Protein AF-A0A2W6AUR5-F1 (afdb_monomer)

Solvent-accessible surface area (backbone atoms only — not comparable to full-atom values): 11024 Å² total; per-residue (Å²): 134,81,77,53,40,65,56,52,38,52,50,40,30,50,50,36,43,49,50,25,64,72,46,50,87,62,38,42,76,63,29,57,72,41,59,46,77,77,60,46,74,77,39,71,38,43,39,64,53,63,41,44,47,52,30,52,48,42,48,49,50,54,51,51,58,64,70,59,63,71,39,62,61,36,89,47,70,68,42,17,52,42,24,41,51,35,48,38,48,51,51,27,49,49,40,52,50,48,38,50,54,44,53,49,38,51,35,52,38,59,67,49,89,66,67,58,62,59,54,51,33,46,51,50,11,54,44,29,35,53,45,15,69,35,38,57,52,51,48,60,50,91,84,73,78,83,82,46,76,42,24,71,75,31,72,66,33,31,52,53,28,27,41,52,31,11,55,35,28,23,48,19,9,50,48,22,50,69,28,64,86,49,70,67,64,61,36,47,46,51,30,54,51,37,40,54,46,24,53,51,52,28,55,53,46,20,52,54,52,38,60,66,65,80,105

Foldseek 3Di:
DDDQLLNLLVVLLVVLLVLLVVLLVLFDQKFQLDADLQRHRPDIDGSVCLSVVLSVVSVVLSVVLVVVPWAAQQPDPVLRVLQNSLSSQLSSLVSVLSSLSSNVRSCRRNVNDDPSLLSNLLSQLVSLLSNLVSQLSHFQHDPDHLDDPLLNVDRVLSNVLSNQLSVQSNVLSVLSVVLSVPDGSCNRVSSVVSNVVSSVVSNVSSVVVRVVVVD

Secondary structure (DSSP, 8-state):
-PPPHHHHHHHHHHHHHHHHHHHGGG--SEEEEEE-TTS-EEEEEEHHHHHHHHHHHHHHHHHHHHHT-SPTT-SSHHHHHHHHHHHHHHHHHHHHHHHHHHHHHHHHHTT----HHHHHHHHHHHHHHHHHHHGGG--S-SSSS---HHHHH-HHHHHHHHHHHHHHHHHHHHHHHHTTT--SHHHHHHHHHHHHHHHHHHHHHHHHHHHHH--

Radius of gyration: 19.11 Å; Cα contacts (8 Å, |Δi|>4): 295; chains: 1; bounding box: 48×36×51 Å

Sequence (215 aa):
MTVPSRMLSLVATAVASMASALAYPFLPKRIATHFDVDGQPDRYGSRASAAIGFPAMMAGITVVNDRLGTWPGGRDREDAESGVRARNQAVALIELSLLSAHLDTLANGTGLHADMSRVNRVVYGVLMIALGNVMPKLPRNGLIGIRTPWTMADPTVWERTHRLGGYLITAAGVVSLASLPATGKRAARLPMAAALGAIGVSAAYSYVAYTRRAR

pLDDT: mean 90.72, std 8.94, range [32.16, 98.38]

Mean predicted aligned error: 4.78 Å

Structure (mmCIF, N/CA/C/O backbone):
data_AF-A0A2W6AUR5-F1
#
_entry.id   AF-A0A2W6AUR5-F1
#
loop_
_atom_site.group_PDB
_atom_site.id
_atom_site.type_symbol
_atom_site.label_atom_id
_atom_site.label_alt_id
_atom_site.label_comp_id
_atom_site.label_asym_id
_atom_site.label_entity_id
_atom_site.label_seq_id
_atom_site.pdbx_PDB_ins_code
_atom_site.Cartn_x
_atom_site.Cartn_y
_atom_site.Cartn_z
_atom_site.occupancy
_atom_site.B_iso_or_equiv
_atom_site.auth_seq_id
_atom_site.auth_comp_id
_atom_site.auth_asym_id
_atom_site.auth_atom_id
_atom_site.pdbx_PDB_model_num
ATOM 1 N N . MET A 1 1 ? -3.228 -23.811 -5.839 1.00 32.16 1 MET A N 1
ATOM 2 C CA . MET A 1 1 ? -4.371 -22.905 -6.093 1.00 32.16 1 MET A CA 1
ATOM 3 C C . MET A 1 1 ? -4.014 -21.524 -5.570 1.00 32.16 1 MET A C 1
ATOM 5 O O . MET A 1 1 ? -4.002 -21.328 -4.364 1.00 32.16 1 MET A O 1
ATOM 9 N N . THR A 1 2 ? -3.637 -20.585 -6.437 1.00 43.44 2 THR A N 1
ATOM 10 C CA . THR A 1 2 ? -3.409 -19.195 -6.019 1.00 43.44 2 THR A CA 1
ATOM 11 C C . THR A 1 2 ? -4.760 -18.508 -5.894 1.00 43.44 2 THR A C 1
ATOM 13 O O . THR A 1 2 ? -5.477 -18.396 -6.887 1.00 43.44 2 THR A O 1
ATOM 16 N N . VAL A 1 3 ? -5.119 -18.064 -4.691 1.00 51.38 3 VAL A N 1
ATOM 17 C CA . VAL A 1 3 ? -6.244 -17.142 -4.494 1.00 51.38 3 VAL A CA 1
ATOM 18 C C . VAL A 1 3 ? -6.025 -15.944 -5.428 1.00 51.38 3 VAL A C 1
ATOM 20 O O . VAL A 1 3 ? -4.966 -15.316 -5.341 1.00 51.38 3 VAL A O 1
ATOM 23 N N . PRO A 1 4 ? -6.956 -15.627 -6.349 1.00 81.44 4 PRO A N 1
ATOM 24 C CA . PRO A 1 4 ? -6.835 -14.431 -7.170 1.00 81.44 4 PRO A CA 1
ATOM 25 C C . PRO A 1 4 ? -6.726 -13.223 -6.240 1.00 81.44 4 PRO A C 1
ATOM 27 O O . PRO A 1 4 ? -7.531 -13.090 -5.323 1.00 81.44 4 PRO A O 1
ATOM 30 N N . SER A 1 5 ? -5.756 -12.335 -6.450 1.00 78.88 5 SER A N 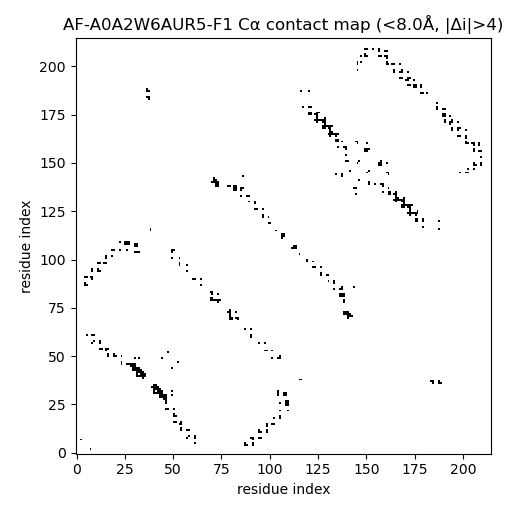1
ATOM 31 C CA . SER A 1 5 ? -5.536 -11.157 -5.591 1.00 78.88 5 SER A CA 1
ATOM 32 C C . SER A 1 5 ? -6.790 -10.292 -5.423 1.00 78.88 5 SER A C 1
ATOM 34 O O . SER A 1 5 ? -7.021 -9.752 -4.351 1.00 78.88 5 SER A O 1
ATOM 36 N N . ARG A 1 6 ? -7.675 -10.274 -6.425 1.00 84.38 6 ARG A N 1
ATOM 37 C CA . ARG A 1 6 ? -9.016 -9.678 -6.334 1.00 84.38 6 ARG A CA 1
ATOM 38 C C . ARG A 1 6 ? -9.913 -10.324 -5.267 1.00 84.38 6 ARG A C 1
ATOM 40 O O . ARG A 1 6 ? -10.661 -9.634 -4.589 1.00 84.38 6 ARG A O 1
ATOM 47 N N . MET A 1 7 ? -9.870 -11.646 -5.112 1.00 89.94 7 MET A N 1
ATOM 48 C CA . MET A 1 7 ? -10.632 -12.336 -4.067 1.00 89.94 7 MET A CA 1
ATOM 49 C C . MET A 1 7 ? -10.098 -11.970 -2.681 1.00 89.94 7 MET A C 1
ATOM 51 O O . MET A 1 7 ? -10.889 -11.759 -1.770 1.00 89.94 7 MET A O 1
ATOM 55 N N . LEU A 1 8 ? -8.778 -11.816 -2.541 1.00 91.19 8 LEU A N 1
ATOM 56 C CA . LEU A 1 8 ? -8.166 -11.335 -1.302 1.00 91.19 8 LEU A CA 1
ATOM 57 C C . LEU A 1 8 ? -8.653 -9.920 -0.945 1.00 91.19 8 LEU A C 1
ATOM 59 O O . LEU A 1 8 ? -9.054 -9.698 0.192 1.00 91.19 8 LEU A O 1
ATOM 63 N N . SER A 1 9 ? -8.695 -9.010 -1.921 1.00 92.31 9 SER A N 1
ATOM 64 C CA . SER A 1 9 ? -9.245 -7.653 -1.790 1.00 92.31 9 SER A CA 1
ATOM 65 C C . SER A 1 9 ? -10.691 -7.623 -1.290 1.00 92.31 9 SER A C 1
ATOM 67 O O . SER A 1 9 ? -11.031 -6.945 -0.315 1.00 92.31 9 SER A O 1
ATOM 69 N N . LEU A 1 10 ? -11.550 -8.426 -1.924 1.00 93.75 10 LEU A N 1
ATOM 70 C CA . LEU A 1 10 ? -12.962 -8.533 -1.563 1.00 93.75 10 LEU A CA 1
ATOM 71 C C . LEU A 1 10 ? -13.145 -9.129 -0.166 1.00 93.75 10 LEU A C 1
ATOM 73 O O . LEU A 1 10 ? -13.932 -8.608 0.622 1.00 93.75 10 LEU A O 1
ATOM 77 N N . VAL A 1 11 ? -12.393 -10.183 0.162 1.00 95.69 11 VAL A N 1
ATOM 78 C CA . VAL A 1 11 ? -12.414 -10.795 1.495 1.00 95.69 11 VAL A CA 1
ATOM 79 C C . VAL A 1 11 ? -11.934 -9.799 2.546 1.00 95.69 11 VAL A C 1
ATOM 81 O O . VAL A 1 11 ? -12.605 -9.641 3.559 1.00 95.69 11 VAL A O 1
ATOM 84 N N . ALA A 1 12 ? -10.838 -9.075 2.307 1.00 95.88 12 ALA A N 1
ATOM 85 C CA . ALA A 1 12 ? -10.335 -8.071 3.241 1.00 95.88 12 ALA A CA 1
ATOM 86 C C . ALA A 1 12 ? -11.373 -6.966 3.498 1.00 95.88 12 ALA A C 1
ATOM 88 O O . ALA A 1 12 ? -11.618 -6.603 4.647 1.00 95.88 12 ALA A O 1
ATOM 89 N N . THR A 1 13 ? -12.041 -6.485 2.447 1.00 96.69 13 THR A N 1
ATOM 90 C CA . THR A 1 13 ? -13.108 -5.476 2.551 1.00 96.69 13 THR A CA 1
ATOM 91 C C . THR A 1 13 ? -14.334 -6.006 3.302 1.00 96.69 13 THR A C 1
ATOM 93 O O . THR A 1 13 ? -14.906 -5.308 4.144 1.00 96.69 13 THR A O 1
ATOM 96 N N . ALA A 1 14 ? -14.728 -7.256 3.045 1.00 97.44 14 ALA A N 1
ATOM 97 C CA . ALA A 1 14 ? -15.829 -7.910 3.746 1.00 97.44 14 ALA A CA 1
ATOM 98 C C . ALA A 1 14 ? -15.510 -8.114 5.236 1.00 97.44 14 ALA A C 1
ATOM 100 O O . ALA A 1 14 ? -16.344 -7.810 6.087 1.00 97.44 14 ALA A O 1
ATOM 101 N N . VAL A 1 15 ? -14.289 -8.550 5.560 1.00 98.06 15 VAL A N 1
ATOM 102 C CA . VAL A 1 15 ? -13.808 -8.690 6.942 1.00 98.06 15 VAL A CA 1
ATOM 103 C C . VAL A 1 15 ? -13.780 -7.333 7.640 1.00 98.06 15 VAL A C 1
ATOM 105 O O . VAL A 1 15 ? -14.278 -7.232 8.757 1.00 98.06 15 VAL A O 1
ATOM 108 N N . ALA A 1 16 ? -13.282 -6.278 6.987 1.00 97.81 16 ALA A N 1
ATOM 109 C CA . ALA A 1 16 ? -13.285 -4.926 7.547 1.00 97.81 16 ALA A CA 1
ATOM 110 C C . ALA A 1 16 ? -14.711 -4.445 7.864 1.00 97.81 16 ALA A C 1
ATOM 112 O O . ALA A 1 16 ? -14.967 -3.924 8.948 1.00 97.81 16 ALA A O 1
ATOM 113 N N . SER A 1 17 ? -15.650 -4.671 6.941 1.00 97.94 17 SER A N 1
ATOM 114 C CA . SER A 1 17 ? -17.063 -4.302 7.103 1.00 97.94 17 SER A CA 1
ATOM 115 C C . SER A 1 17 ? -17.736 -5.086 8.234 1.00 97.94 17 SER A C 1
ATOM 117 O O . SER A 1 17 ? -18.464 -4.511 9.043 1.00 97.94 17 SER A O 1
ATOM 119 N N . MET A 1 18 ? -17.461 -6.390 8.323 1.00 98.19 18 MET A N 1
ATOM 120 C CA . MET A 1 18 ? -17.966 -7.252 9.392 1.00 98.19 18 MET A CA 1
ATOM 121 C C . MET A 1 18 ? -17.401 -6.835 10.754 1.00 98.19 18 MET A C 1
ATOM 123 O O . MET A 1 18 ? -18.157 -6.670 11.708 1.00 98.19 18 MET A O 1
ATOM 127 N N . ALA A 1 19 ? -16.089 -6.598 10.841 1.00 97.19 19 ALA A N 1
ATOM 128 C CA . ALA A 1 19 ? -15.437 -6.124 12.058 1.00 97.19 19 ALA A CA 1
ATOM 129 C C . ALA A 1 19 ? -16.040 -4.794 12.528 1.00 97.19 19 ALA A C 1
ATOM 131 O O . ALA A 1 19 ? -16.333 -4.639 13.712 1.00 97.19 19 ALA A O 1
ATOM 132 N N . SER A 1 20 ? -16.312 -3.870 11.602 1.00 97.06 20 SER A N 1
ATOM 133 C CA . SER A 1 20 ? -17.019 -2.626 11.907 1.00 97.06 20 SER A CA 1
ATOM 134 C C . SER A 1 20 ? -18.400 -2.869 12.494 1.00 97.06 20 SER A C 1
ATOM 136 O O . SER A 1 20 ? -18.716 -2.285 13.525 1.00 97.06 20 SER A O 1
ATOM 138 N N . ALA A 1 21 ? -19.214 -3.725 11.870 1.00 97.00 21 ALA A N 1
ATOM 139 C CA . ALA A 1 21 ? -20.566 -4.017 12.341 1.00 97.00 21 ALA A CA 1
ATOM 140 C C . ALA A 1 21 ? -20.566 -4.632 13.750 1.00 97.00 21 ALA A C 1
ATOM 142 O O . ALA A 1 21 ? -21.358 -4.222 14.598 1.00 97.00 21 ALA A O 1
ATOM 143 N N . LEU A 1 22 ? -19.645 -5.564 14.013 1.00 96.62 22 LEU A N 1
ATOM 144 C CA . LEU A 1 22 ? -19.511 -6.234 15.307 1.00 96.62 22 LEU A CA 1
ATOM 145 C C . LEU A 1 22 ? -18.971 -5.302 16.400 1.00 96.62 22 LEU A C 1
ATOM 147 O O . LEU A 1 22 ? -19.445 -5.350 17.532 1.00 96.62 22 LEU A O 1
ATOM 151 N N . ALA A 1 23 ? -18.003 -4.441 16.076 1.00 95.62 23 ALA A N 1
ATOM 152 C CA . ALA A 1 23 ? -17.394 -3.531 17.044 1.00 95.62 23 ALA A CA 1
ATOM 153 C C . ALA A 1 23 ? -18.267 -2.303 17.345 1.00 95.62 23 ALA A C 1
ATOM 155 O O . ALA A 1 23 ? -18.219 -1.784 18.459 1.00 95.62 23 ALA A O 1
ATOM 156 N N . TYR A 1 24 ? -19.075 -1.835 16.383 1.00 96.38 24 TYR A N 1
ATOM 157 C CA . TYR A 1 24 ? -19.809 -0.563 16.455 1.00 96.38 24 TYR A CA 1
ATOM 158 C C . TYR A 1 24 ? -20.568 -0.300 17.771 1.00 96.38 24 TYR A C 1
ATOM 160 O O . TYR A 1 24 ? -20.478 0.825 18.276 1.00 96.38 24 TYR A O 1
ATOM 168 N N . PRO A 1 25 ? -21.296 -1.272 18.362 1.00 95.75 25 PRO A N 1
ATOM 169 C CA . PRO A 1 25 ? -22.029 -1.056 19.612 1.00 95.75 25 PRO A CA 1
ATOM 170 C C . PRO A 1 25 ? -21.122 -0.732 20.806 1.00 95.75 25 PRO A C 1
ATOM 172 O O . PRO A 1 25 ? -21.551 -0.041 21.728 1.00 95.75 25 PRO A O 1
ATOM 175 N N . PHE A 1 26 ? -19.874 -1.198 20.768 1.00 94.62 26 PHE A N 1
ATOM 176 C CA . PHE A 1 26 ? -18.885 -1.060 21.837 1.00 94.62 26 PHE A CA 1
ATOM 177 C C . PHE A 1 26 ? -17.977 0.162 21.651 1.00 94.62 26 PHE A C 1
ATOM 179 O O . PHE A 1 26 ? -17.183 0.489 22.530 1.00 94.62 26 PHE A O 1
ATOM 186 N N . LEU A 1 27 ? -18.089 0.852 20.513 1.00 95.06 27 LEU A N 1
ATOM 187 C CA . LEU A 1 27 ? -17.261 2.007 20.196 1.00 95.06 27 LEU A CA 1
ATOM 188 C C . LEU A 1 27 ? -17.729 3.270 20.946 1.00 95.06 27 LEU A C 1
ATOM 190 O O . LEU A 1 27 ? -18.910 3.645 20.857 1.00 95.06 27 LEU A O 1
ATOM 194 N N . PRO A 1 28 ? -16.814 4.003 21.612 1.00 94.81 28 PRO A N 1
ATOM 195 C CA . PRO A 1 28 ? -17.126 5.280 22.239 1.00 94.81 28 PRO A CA 1
ATOM 196 C C . PRO A 1 28 ? -17.477 6.335 21.189 1.00 94.81 28 PRO A C 1
ATOM 198 O O . PRO A 1 28 ? -17.118 6.231 20.019 1.00 94.81 28 PRO A O 1
ATOM 201 N N . LYS A 1 29 ? -18.162 7.412 21.600 1.00 94.62 29 LYS A N 1
ATOM 202 C CA . LYS A 1 29 ? -18.601 8.473 20.670 1.00 94.62 29 LYS A CA 1
ATOM 203 C C . LYS A 1 29 ? -17.444 9.082 19.863 1.00 94.62 29 LYS A C 1
ATOM 205 O O . LYS A 1 29 ? -17.669 9.495 18.724 1.00 94.62 29 LYS A O 1
ATOM 210 N N . ARG A 1 30 ? -16.237 9.132 20.443 1.00 94.19 30 ARG A N 1
ATOM 211 C CA . ARG A 1 30 ? -14.997 9.580 19.799 1.00 94.19 30 ARG A CA 1
ATOM 212 C C . ARG A 1 30 ? -13.895 8.538 19.951 1.00 94.19 30 ARG A C 1
ATOM 214 O O . ARG A 1 30 ? -13.699 8.036 21.051 1.00 94.19 30 ARG A O 1
ATOM 221 N N . ILE A 1 31 ? -13.182 8.268 18.860 1.00 92.00 31 ILE A N 1
ATOM 222 C CA . ILE A 1 31 ? -12.103 7.273 18.770 1.00 92.00 31 ILE A CA 1
ATOM 223 C C . ILE A 1 31 ? -10.895 7.906 18.085 1.00 92.00 31 ILE A C 1
ATOM 225 O O . ILE A 1 31 ? -11.067 8.764 17.216 1.00 92.00 31 ILE A O 1
ATOM 229 N N . ALA A 1 32 ? -9.692 7.497 18.483 1.00 89.06 32 ALA A N 1
ATOM 230 C CA . ALA A 1 32 ? -8.460 7.849 17.791 1.00 89.06 32 ALA A CA 1
ATOM 231 C C . ALA A 1 32 ? -8.476 7.268 16.370 1.00 89.06 32 ALA A C 1
ATOM 233 O O . ALA A 1 32 ? -8.647 6.071 16.183 1.00 89.06 32 ALA A O 1
ATOM 234 N N . THR A 1 33 ? -8.323 8.118 15.360 1.00 87.38 33 THR A N 1
ATOM 235 C CA . THR A 1 33 ? -8.350 7.716 13.939 1.00 87.38 33 THR A CA 1
ATOM 236 C C . THR A 1 33 ? -7.014 7.934 13.238 1.00 87.38 33 THR A C 1
ATOM 238 O O . THR A 1 33 ? -6.872 7.602 12.065 1.00 87.38 33 THR A O 1
ATOM 241 N N . HIS A 1 34 ? -6.056 8.558 13.919 1.00 86.06 34 HIS A N 1
ATOM 242 C CA . HIS A 1 34 ? -4.690 8.728 13.449 1.00 86.06 34 HIS A CA 1
ATOM 243 C C . HIS A 1 34 ? -3.748 8.722 14.652 1.00 86.06 34 HIS A C 1
ATOM 245 O O . HIS A 1 34 ? -4.126 9.149 15.749 1.00 86.06 34 HIS A O 1
ATOM 251 N N . PHE A 1 35 ? -2.541 8.222 14.413 1.00 83.44 35 PHE A N 1
ATOM 252 C CA . PHE A 1 35 ? -1.480 8.110 15.396 1.00 83.44 35 PHE A CA 1
ATOM 253 C C . PHE A 1 35 ? -0.208 8.704 14.801 1.00 83.44 35 PHE A C 1
ATOM 255 O O . PHE A 1 35 ? 0.087 8.505 13.620 1.00 83.44 35 PHE A O 1
ATOM 262 N N . ASP A 1 36 ? 0.541 9.433 15.616 1.00 83.50 36 ASP A N 1
ATOM 263 C CA . ASP A 1 36 ? 1.807 10.018 15.206 1.00 83.50 36 ASP A CA 1
ATOM 264 C C . ASP A 1 36 ? 2.923 8.960 15.078 1.00 83.50 36 ASP A C 1
ATOM 266 O O . ASP A 1 36 ? 2.742 7.760 15.310 1.00 83.50 36 ASP A O 1
ATOM 270 N N . VAL A 1 37 ? 4.128 9.407 14.715 1.00 75.75 37 VAL A N 1
ATOM 271 C CA . VAL A 1 37 ? 5.304 8.527 14.596 1.00 75.75 37 VAL A CA 1
ATOM 272 C C . VAL A 1 37 ? 5.736 7.898 15.924 1.00 75.75 37 VAL A C 1
ATOM 274 O O . VAL A 1 37 ? 6.468 6.915 15.908 1.00 75.75 37 VAL A O 1
ATOM 277 N N . ASP A 1 38 ? 5.320 8.451 17.063 1.00 74.25 38 ASP A N 1
ATOM 278 C CA . ASP A 1 38 ? 5.591 7.912 18.395 1.00 74.25 38 ASP A CA 1
ATOM 279 C C . ASP A 1 38 ? 4.443 6.971 18.859 1.00 74.25 38 ASP A C 1
ATOM 281 O O . ASP A 1 38 ? 4.499 6.413 19.957 1.00 74.25 38 ASP A O 1
ATOM 285 N N . GLY A 1 39 ? 3.432 6.734 18.008 1.00 75.62 39 GLY A N 1
ATOM 286 C CA . GLY A 1 39 ? 2.282 5.866 18.268 1.00 75.62 39 GLY A CA 1
ATOM 287 C C . GLY A 1 39 ? 1.218 6.498 19.166 1.00 75.62 39 GLY A C 1
ATOM 288 O O . GLY A 1 39 ? 0.377 5.780 19.703 1.00 75.62 39 GLY A O 1
ATOM 289 N N . GLN A 1 40 ? 1.262 7.816 19.366 1.00 81.19 40 GLN A N 1
ATOM 290 C CA . GLN A 1 40 ? 0.294 8.539 20.184 1.00 81.19 40 GLN A CA 1
ATOM 291 C C . GLN A 1 40 ? -0.877 9.032 19.330 1.00 81.19 40 GLN A C 1
ATOM 293 O O . GLN A 1 40 ? -0.652 9.513 18.218 1.00 81.19 40 GLN A O 1
ATOM 298 N N . PRO A 1 41 ? -2.126 8.959 19.825 1.00 86.19 41 PRO A N 1
ATOM 299 C CA . PRO A 1 41 ? -3.264 9.552 19.135 1.00 86.19 41 PRO A CA 1
ATOM 300 C C . PRO A 1 41 ? -3.100 11.066 18.953 1.00 86.19 41 PRO A C 1
ATOM 302 O O . PRO A 1 41 ? -3.041 11.805 19.936 1.00 86.19 41 PRO A O 1
ATOM 305 N N . ASP A 1 42 ? -3.108 11.543 17.711 1.00 88.94 42 ASP A N 1
ATOM 306 C CA . ASP A 1 42 ? -3.047 12.977 17.379 1.00 88.94 42 ASP A CA 1
ATOM 307 C C . ASP A 1 42 ? -4.303 13.472 16.632 1.00 88.94 42 ASP A C 1
ATOM 309 O O . ASP A 1 42 ? -4.520 14.678 16.486 1.00 88.94 42 ASP A O 1
ATOM 313 N N . ARG A 1 43 ? -5.186 12.555 16.205 1.00 91.44 43 ARG A N 1
ATOM 314 C CA . ARG A 1 43 ? -6.480 12.873 15.587 1.00 91.44 43 ARG A CA 1
ATOM 315 C C . ARG A 1 43 ? -7.577 11.935 16.061 1.00 91.44 43 ARG A C 1
ATOM 317 O O . ARG A 1 43 ? -7.394 10.722 16.139 1.00 91.44 43 ARG A O 1
ATOM 324 N N . TYR A 1 44 ? -8.760 12.504 16.263 1.00 93.50 44 TYR A N 1
ATOM 325 C CA . TYR A 1 44 ? -9.955 11.783 16.686 1.00 93.50 44 TYR A CA 1
ATOM 326 C C . TYR A 1 44 ? -11.106 11.988 15.703 1.00 93.50 44 TYR A C 1
ATOM 328 O O . TYR A 1 44 ? -11.270 13.070 15.138 1.00 93.50 44 TYR A O 1
ATOM 336 N N . GLY A 1 45 ? -11.941 10.963 15.561 1.00 92.94 45 GLY A N 1
ATOM 337 C CA . GLY A 1 45 ? -13.155 10.980 14.752 1.00 92.94 45 GLY A CA 1
ATOM 338 C C . GLY A 1 45 ? -14.358 10.426 15.509 1.00 92.94 45 GLY A C 1
ATOM 339 O O . GLY A 1 45 ? -14.248 9.949 16.637 1.00 92.94 45 GLY A O 1
ATOM 340 N N . SER A 1 46 ? -15.531 10.486 14.880 1.00 95.62 46 SER A N 1
ATOM 341 C CA . SER A 1 46 ? -16.732 9.814 15.390 1.00 95.62 46 SER A CA 1
ATOM 342 C C . SER A 1 46 ? -16.616 8.290 15.250 1.00 95.62 46 SER A C 1
ATOM 344 O O . SER A 1 46 ? -15.934 7.800 14.345 1.00 95.62 46 SER A O 1
ATOM 346 N N . ARG A 1 47 ? -17.358 7.521 16.060 1.00 94.44 47 ARG A N 1
ATOM 347 C CA . ARG A 1 47 ? -17.451 6.060 15.856 1.00 94.44 47 ARG A CA 1
ATOM 348 C C . ARG A 1 47 ? -17.946 5.657 14.470 1.00 94.44 47 ARG A C 1
ATOM 350 O O . ARG A 1 47 ? -17.506 4.647 13.941 1.00 94.44 47 ARG A O 1
ATOM 357 N N . ALA A 1 48 ? -18.827 6.457 13.863 1.00 95.06 48 ALA A N 1
ATOM 358 C CA . ALA A 1 48 ? -19.329 6.210 12.514 1.00 95.06 48 ALA A CA 1
ATOM 359 C C . ALA A 1 48 ? -18.229 6.367 11.469 1.00 95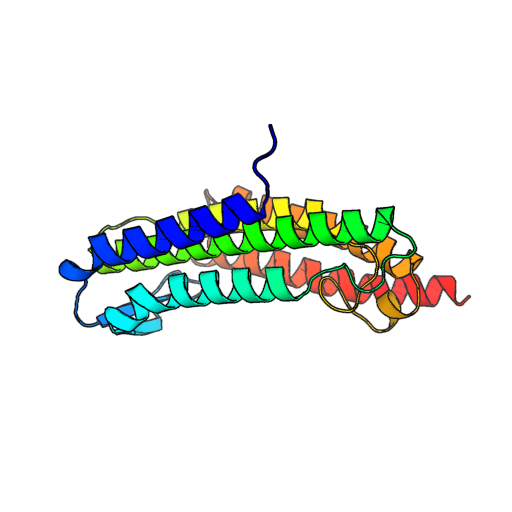.06 48 ALA A C 1
ATOM 361 O O . ALA A 1 48 ? -18.025 5.469 10.660 1.00 95.06 48 ALA A O 1
ATOM 362 N N . SER A 1 49 ? -17.467 7.458 11.532 1.00 93.50 49 SER A N 1
ATOM 363 C CA . SER A 1 49 ? -16.334 7.663 10.627 1.00 93.50 49 SER A CA 1
ATOM 364 C C . SER A 1 49 ? -15.247 6.602 10.806 1.00 93.50 49 SER A C 1
ATOM 366 O O . SER A 1 49 ? -14.715 6.134 9.806 1.00 93.50 49 SER A O 1
ATOM 368 N N . ALA A 1 50 ? -14.949 6.186 12.043 1.00 91.44 50 ALA A N 1
ATOM 369 C CA . ALA A 1 50 ? -13.964 5.135 12.308 1.00 91.44 50 ALA A CA 1
ATOM 370 C C . ALA A 1 50 ? -14.425 3.769 11.767 1.00 91.44 50 ALA A C 1
ATOM 372 O O . ALA A 1 50 ? -13.655 3.066 11.125 1.00 91.44 50 ALA A O 1
ATOM 373 N N . ALA A 1 51 ? -15.701 3.423 11.960 1.00 95.00 51 ALA A N 1
ATOM 374 C CA . ALA A 1 51 ? -16.260 2.161 11.490 1.00 95.00 51 ALA A CA 1
ATOM 375 C C . ALA A 1 51 ? -16.444 2.108 9.962 1.00 95.00 51 ALA A C 1
ATOM 377 O O . ALA A 1 51 ? -16.256 1.056 9.362 1.00 95.00 51 ALA A O 1
ATOM 378 N N . ILE A 1 52 ? -16.821 3.210 9.311 1.00 95.88 52 ILE A N 1
ATOM 379 C CA . ILE A 1 52 ? -17.182 3.205 7.880 1.00 95.88 52 ILE A CA 1
ATOM 380 C C . ILE A 1 52 ? -16.006 3.608 6.985 1.00 95.88 52 ILE A C 1
ATOM 382 O O . ILE A 1 52 ? -15.891 3.102 5.871 1.00 95.88 52 ILE A O 1
ATOM 386 N N . GLY A 1 53 ? -15.126 4.498 7.453 1.00 94.62 53 GLY A N 1
ATOM 387 C CA . GLY A 1 53 ? -14.110 5.145 6.619 1.00 94.62 53 GLY A CA 1
ATOM 388 C C . GLY A 1 53 ? -13.171 4.166 5.915 1.00 94.62 53 GLY A C 1
ATOM 389 O O . GLY A 1 53 ? -13.028 4.231 4.695 1.00 94.62 53 GLY A O 1
ATOM 390 N N . PHE A 1 54 ? -12.574 3.229 6.657 1.00 94.19 54 PHE A N 1
ATOM 391 C CA . PHE A 1 54 ? -11.671 2.229 6.080 1.00 94.19 54 PHE A CA 1
ATOM 392 C C . PHE A 1 54 ? -12.389 1.246 5.143 1.00 94.19 54 PHE A C 1
ATOM 394 O O . PHE A 1 54 ? -11.950 1.146 3.997 1.00 94.19 54 PHE A O 1
ATOM 401 N N . PRO A 1 55 ? -13.497 0.572 5.532 1.00 97.25 55 PRO A N 1
ATOM 402 C CA . PRO A 1 55 ? -14.223 -0.301 4.609 1.00 97.25 55 PRO A CA 1
ATOM 403 C C . PRO A 1 55 ? -14.674 0.403 3.326 1.00 97.25 55 PRO A C 1
ATOM 405 O O . PRO A 1 55 ? -14.537 -0.159 2.242 1.00 97.25 55 PRO A O 1
ATOM 408 N N . ALA A 1 56 ? -15.159 1.646 3.423 1.00 97.62 56 ALA A N 1
ATOM 409 C CA . ALA A 1 56 ? -15.563 2.428 2.257 1.00 97.62 56 ALA A CA 1
ATOM 410 C C . ALA A 1 56 ? -14.371 2.761 1.347 1.00 97.62 56 ALA A C 1
ATOM 412 O O . ALA A 1 56 ? -14.476 2.642 0.126 1.00 97.62 56 ALA A O 1
ATOM 413 N N . MET A 1 57 ? -13.225 3.135 1.926 1.00 96.94 57 MET A N 1
ATOM 414 C CA . MET A 1 57 ? -11.994 3.386 1.175 1.00 96.94 57 MET A CA 1
ATOM 415 C C . MET A 1 57 ? -11.484 2.117 0.482 1.00 96.94 57 MET A C 1
ATOM 417 O O . MET A 1 57 ? -11.146 2.173 -0.697 1.00 96.94 57 MET A O 1
ATOM 421 N N . MET A 1 58 ? -11.474 0.976 1.176 1.00 97.62 58 MET A N 1
ATOM 422 C CA . MET A 1 58 ? -11.082 -0.319 0.604 1.00 97.62 58 MET A CA 1
ATOM 423 C C . MET A 1 58 ? -12.015 -0.724 -0.542 1.00 97.62 58 MET A C 1
ATOM 425 O O . MET A 1 58 ? -11.553 -1.003 -1.645 1.00 97.62 58 MET A O 1
ATOM 429 N N . ALA A 1 59 ? -13.335 -0.634 -0.343 1.00 97.25 59 ALA A N 1
ATOM 430 C CA . ALA A 1 59 ? -14.308 -0.879 -1.405 1.00 97.25 59 ALA A CA 1
ATOM 431 C C . ALA A 1 59 ? -14.079 0.046 -2.613 1.00 97.25 59 ALA A C 1
ATOM 433 O O . ALA A 1 59 ? -14.099 -0.408 -3.758 1.00 97.25 59 ALA A O 1
ATOM 434 N N . GLY A 1 60 ? -13.805 1.331 -2.367 1.00 97.44 60 GLY A N 1
ATOM 435 C CA . GLY A 1 60 ? -13.459 2.300 -3.404 1.00 97.44 60 GLY A CA 1
ATOM 436 C C . GLY A 1 60 ? -12.201 1.911 -4.184 1.00 97.44 60 GLY A C 1
ATOM 437 O O . GLY A 1 60 ? -12.223 1.931 -5.412 1.00 97.44 60 GLY A O 1
ATOM 438 N N . ILE A 1 61 ? -11.130 1.501 -3.496 1.00 95.69 61 ILE A N 1
ATOM 439 C CA . ILE A 1 61 ? -9.884 1.028 -4.120 1.00 95.69 61 ILE A CA 1
ATOM 440 C C . ILE A 1 61 ? -10.147 -0.208 -4.984 1.00 95.69 61 ILE A C 1
ATOM 442 O O . ILE A 1 61 ? -9.734 -0.227 -6.144 1.00 95.69 61 ILE A O 1
ATOM 446 N N . THR A 1 62 ? -10.871 -1.203 -4.462 1.00 93.69 62 THR A N 1
ATOM 447 C CA . THR A 1 62 ? -11.257 -2.404 -5.217 1.00 93.69 62 THR A CA 1
ATOM 448 C C . THR A 1 62 ? -12.040 -2.034 -6.483 1.00 93.69 62 THR A C 1
ATOM 450 O O . THR A 1 62 ? -11.698 -2.489 -7.576 1.00 93.69 62 THR A O 1
ATOM 453 N N . VAL A 1 63 ? -13.054 -1.166 -6.370 1.00 94.62 63 VAL A N 1
ATOM 454 C CA . VAL A 1 63 ? -13.866 -0.727 -7.518 1.00 94.62 63 VAL A CA 1
ATOM 455 C C . VAL A 1 63 ? -13.012 0.014 -8.543 1.00 94.62 63 VAL A C 1
ATOM 457 O O . VAL A 1 63 ? -13.080 -0.301 -9.729 1.00 94.62 63 VAL A O 1
ATOM 460 N N . VAL A 1 64 ? -12.182 0.969 -8.115 1.00 94.25 64 VAL A N 1
ATOM 461 C CA . VAL A 1 64 ? -11.284 1.703 -9.018 1.00 94.25 64 VAL A CA 1
ATOM 462 C C . VAL A 1 64 ? -10.323 0.740 -9.718 1.00 94.25 64 VAL A C 1
ATOM 464 O O . VAL A 1 64 ? -10.173 0.819 -10.935 1.00 94.25 64 VAL A O 1
ATOM 467 N N . ASN A 1 65 ? -9.726 -0.209 -8.992 1.00 92.50 65 ASN A N 1
ATOM 468 C CA . ASN A 1 65 ? -8.820 -1.205 -9.564 1.00 92.50 65 ASN A CA 1
ATOM 469 C C . ASN A 1 65 ? -9.500 -2.080 -10.631 1.00 92.50 65 ASN A C 1
ATOM 471 O O . ASN A 1 65 ? -8.905 -2.323 -11.683 1.00 92.50 65 ASN A O 1
ATOM 475 N N . ASP A 1 66 ? -10.745 -2.506 -10.397 1.00 89.31 66 ASP A N 1
ATOM 476 C CA . ASP A 1 66 ? -11.538 -3.262 -11.374 1.00 89.31 66 ASP A CA 1
ATOM 477 C C . ASP A 1 66 ? -11.856 -2.411 -12.621 1.00 89.31 66 ASP A C 1
ATOM 479 O O . ASP A 1 66 ? -11.814 -2.912 -13.747 1.00 89.31 66 ASP A O 1
ATOM 483 N N . ARG A 1 67 ? -12.117 -1.105 -12.451 1.00 91.12 67 ARG A N 1
ATOM 484 C CA . ARG A 1 67 ? -12.426 -0.179 -13.559 1.00 91.12 67 ARG A CA 1
ATOM 485 C C . ARG A 1 67 ? -11.215 0.228 -14.395 1.00 91.12 67 ARG A C 1
ATOM 487 O O . ARG A 1 67 ? -11.399 0.579 -15.556 1.00 91.12 67 ARG A O 1
ATOM 494 N N . LEU A 1 68 ? -10.000 0.162 -13.850 1.00 88.81 68 LEU A N 1
ATOM 495 C CA . LEU A 1 68 ? -8.775 0.465 -14.603 1.00 88.81 68 LEU A CA 1
ATOM 496 C C . LEU A 1 68 ? -8.510 -0.531 -15.744 1.00 88.81 68 LEU A C 1
ATOM 498 O O . LEU A 1 68 ? -7.749 -0.212 -16.652 1.00 88.81 68 LEU A O 1
ATOM 502 N N . GLY A 1 69 ? -9.120 -1.722 -15.717 1.00 84.75 69 GLY A N 1
ATOM 503 C CA . GLY A 1 69 ? -9.053 -2.674 -16.825 1.00 84.75 69 GLY A CA 1
ATOM 504 C C . GLY A 1 69 ? -7.625 -3.131 -17.138 1.00 84.75 69 GLY A C 1
ATOM 505 O O . GLY A 1 69 ? -6.901 -3.590 -16.245 1.00 84.75 69 GLY A O 1
ATOM 506 N N . THR A 1 70 ? -7.231 -3.034 -18.409 1.00 86.19 70 THR A N 1
ATOM 507 C CA . THR A 1 70 ? -5.933 -3.485 -18.932 1.00 86.19 70 THR A CA 1
ATOM 508 C C . THR A 1 70 ? -4.770 -2.604 -18.484 1.00 86.19 70 THR A C 1
ATOM 510 O O . THR A 1 70 ? -4.928 -1.415 -18.220 1.00 86.19 70 THR A O 1
ATOM 513 N N . TRP A 1 71 ? -3.571 -3.180 -18.425 1.00 90.25 71 TRP A N 1
ATOM 514 C CA . TRP A 1 71 ? -2.373 -2.445 -18.034 1.00 90.25 71 TRP A CA 1
ATOM 515 C C . TRP A 1 71 ? -1.981 -1.381 -19.071 1.00 90.25 71 TRP A C 1
ATOM 517 O O . TRP A 1 71 ? -1.769 -1.725 -20.237 1.00 90.25 71 TRP A O 1
ATOM 527 N N . PRO A 1 72 ? -1.839 -0.102 -18.679 1.00 83.06 72 PRO A N 1
ATOM 528 C CA . PRO A 1 72 ? -1.407 0.929 -19.610 1.00 83.06 72 PRO A CA 1
ATOM 529 C C . PRO A 1 72 ? 0.104 0.841 -19.833 1.00 83.06 72 PRO A C 1
ATOM 531 O O . PRO A 1 72 ? 0.877 0.940 -18.885 1.00 83.06 72 PRO A O 1
ATOM 534 N N . GLY A 1 73 ? 0.532 0.714 -21.090 1.00 77.38 73 GLY A N 1
ATOM 535 C CA . GLY A 1 73 ? 1.951 0.765 -21.467 1.00 77.38 73 GLY A CA 1
ATOM 536 C C . GLY A 1 73 ? 2.677 -0.582 -21.555 1.00 77.38 73 GLY A C 1
ATOM 537 O O . GLY A 1 73 ? 3.899 -0.588 -21.699 1.00 77.38 73 GLY A O 1
ATOM 538 N N . GLY A 1 74 ? 1.958 -1.712 -21.508 1.00 81.56 74 GLY A N 1
ATOM 539 C CA . GLY A 1 74 ? 2.538 -3.017 -21.858 1.00 81.56 74 GLY A CA 1
ATOM 540 C C . GLY A 1 74 ? 3.027 -3.035 -23.313 1.00 81.56 74 GLY A C 1
ATOM 541 O O . GLY A 1 74 ? 2.345 -2.501 -24.187 1.00 81.56 74 GLY A O 1
ATOM 542 N N . ARG A 1 75 ? 4.214 -3.607 -23.568 1.00 83.00 75 ARG A N 1
ATOM 543 C CA . ARG A 1 75 ? 4.783 -3.702 -24.929 1.00 83.00 75 ARG A CA 1
ATOM 544 C C . ARG A 1 75 ? 4.029 -4.713 -25.788 1.00 83.00 75 ARG A C 1
ATOM 546 O O . ARG A 1 75 ? 3.832 -4.491 -26.976 1.00 83.00 75 ARG A O 1
ATOM 553 N N . ASP A 1 76 ? 3.597 -5.794 -25.157 1.00 89.25 76 ASP A N 1
ATOM 554 C CA . ASP A 1 76 ? 2.812 -6.866 -25.743 1.00 89.25 76 ASP A CA 1
ATOM 555 C C . ASP A 1 76 ? 1.762 -7.364 -24.735 1.00 89.25 76 ASP A C 1
ATOM 557 O O . ASP A 1 76 ? 1.567 -6.797 -23.651 1.00 89.25 76 ASP A O 1
ATOM 561 N N . ARG A 1 77 ? 1.047 -8.425 -25.116 1.00 88.12 77 ARG A N 1
ATOM 562 C CA . ARG A 1 77 ? 0.015 -9.035 -24.281 1.00 88.12 77 ARG A CA 1
ATOM 563 C C . ARG A 1 77 ? 0.582 -9.608 -22.980 1.00 88.12 77 ARG A C 1
ATOM 565 O O . ARG A 1 77 ? -0.064 -9.470 -21.943 1.00 88.12 77 ARG A O 1
ATOM 572 N N . GLU A 1 78 ? 1.749 -10.240 -23.023 1.00 90.19 78 GLU A N 1
ATOM 573 C CA . GLU A 1 78 ? 2.358 -10.866 -21.849 1.00 90.19 78 GLU A CA 1
ATOM 574 C C . GLU A 1 78 ? 2.785 -9.806 -20.826 1.00 90.19 78 GLU A C 1
ATOM 576 O O . GLU A 1 78 ? 2.470 -9.927 -19.637 1.00 90.19 78 GLU A O 1
ATOM 581 N N . ASP A 1 79 ? 3.404 -8.721 -21.296 1.00 88.69 79 ASP A N 1
ATOM 582 C CA . ASP A 1 79 ? 3.733 -7.541 -20.500 1.00 88.69 79 ASP A CA 1
ATOM 583 C C . ASP A 1 79 ? 2.466 -6.897 -19.919 1.00 88.69 79 ASP A C 1
ATOM 585 O O . ASP A 1 79 ? 2.420 -6.553 -18.739 1.00 88.69 79 ASP A O 1
ATOM 589 N N . ALA A 1 80 ? 1.395 -6.753 -20.703 1.00 90.06 80 ALA A N 1
ATOM 590 C CA . ALA A 1 80 ? 0.151 -6.184 -20.191 1.00 90.06 80 ALA A CA 1
ATOM 591 C C . ALA A 1 80 ? -0.471 -7.058 -19.085 1.00 90.06 80 ALA A C 1
ATOM 593 O O . ALA A 1 80 ? -0.898 -6.551 -18.043 1.00 90.06 80 ALA A O 1
ATOM 594 N N . GLU A 1 81 ? -0.498 -8.377 -19.272 1.00 91.56 81 GLU A N 1
ATOM 595 C CA . GLU A 1 81 ? -1.006 -9.310 -18.268 1.00 91.56 81 GLU A CA 1
ATOM 596 C C . GLU A 1 81 ? -0.122 -9.338 -17.011 1.00 91.56 81 GLU A C 1
ATOM 598 O O . GLU A 1 81 ? -0.645 -9.380 -15.892 1.00 91.56 81 GLU A O 1
ATOM 603 N N . SER A 1 82 ? 1.205 -9.271 -17.159 1.00 91.19 82 SER A N 1
ATOM 604 C CA . SER A 1 82 ? 2.136 -9.206 -16.027 1.00 91.19 82 SER A CA 1
ATOM 605 C C . SER A 1 82 ? 1.945 -7.925 -15.211 1.00 91.19 82 SER A C 1
ATOM 607 O O . SER A 1 82 ? 1.879 -7.993 -13.981 1.00 91.19 82 SER A O 1
ATOM 609 N N . GLY A 1 83 ? 1.717 -6.792 -15.878 1.00 92.06 83 GLY A N 1
ATOM 610 C CA . GLY A 1 83 ? 1.380 -5.523 -15.243 1.00 92.06 83 GLY A CA 1
ATOM 611 C C . GLY A 1 83 ? 0.063 -5.567 -14.467 1.00 92.06 83 GLY A C 1
ATOM 612 O O . GLY A 1 83 ? 0.023 -5.149 -13.309 1.00 92.06 83 GLY A O 1
ATOM 613 N N . VAL A 1 84 ? -1.002 -6.154 -15.032 1.00 92.50 84 VAL A N 1
ATOM 614 C CA . VAL A 1 84 ? -2.271 -6.363 -14.303 1.00 92.50 84 VAL A CA 1
ATOM 615 C C . VAL A 1 84 ? -2.061 -7.255 -13.075 1.00 92.50 84 VAL A C 1
ATOM 617 O O . VAL A 1 84 ? -2.578 -6.950 -11.996 1.00 92.50 84 VAL A O 1
ATOM 620 N N . ARG A 1 85 ? -1.281 -8.338 -13.196 1.00 92.00 85 ARG A N 1
ATOM 621 C CA . ARG A 1 85 ? -0.960 -9.217 -12.058 1.00 92.00 85 ARG A CA 1
ATOM 622 C C . ARG A 1 85 ? -0.211 -8.459 -10.961 1.00 92.00 85 ARG A C 1
ATOM 624 O O . ARG A 1 85 ? -0.617 -8.536 -9.802 1.00 92.00 85 ARG A O 1
ATOM 631 N N . ALA A 1 86 ? 0.826 -7.705 -11.320 1.00 92.50 86 ALA A N 1
ATOM 632 C CA . ALA A 1 86 ? 1.616 -6.900 -10.392 1.00 92.50 86 ALA A CA 1
ATOM 633 C C . ALA A 1 86 ? 0.768 -5.813 -9.707 1.00 92.50 86 ALA A C 1
ATOM 635 O O . ALA A 1 86 ? 0.833 -5.663 -8.487 1.00 92.50 86 ALA A O 1
ATOM 636 N N . ARG A 1 87 ? -0.101 -5.120 -10.459 1.00 93.31 87 ARG A N 1
ATOM 637 C CA . ARG A 1 87 ? -1.078 -4.158 -9.922 1.00 93.31 87 ARG A CA 1
ATOM 638 C C . ARG A 1 87 ? -1.979 -4.798 -8.880 1.00 93.31 87 ARG A C 1
ATOM 640 O O . ARG A 1 87 ? -2.070 -4.301 -7.764 1.00 93.31 87 ARG A O 1
ATOM 647 N N . ASN A 1 88 ? -2.630 -5.904 -9.237 1.00 93.44 88 ASN A N 1
ATOM 648 C CA . ASN A 1 88 ? -3.581 -6.552 -8.344 1.00 93.44 88 ASN A CA 1
ATOM 649 C C . ASN A 1 88 ? -2.877 -7.095 -7.088 1.00 93.44 88 ASN A C 1
ATOM 651 O O . ASN A 1 88 ? -3.451 -7.061 -6.007 1.00 93.44 88 ASN A O 1
ATOM 655 N N . GLN A 1 89 ? -1.629 -7.567 -7.206 1.00 92.62 89 GLN A N 1
ATOM 656 C CA . GLN A 1 89 ? -0.805 -7.930 -6.047 1.00 92.62 89 GLN A CA 1
ATOM 657 C C . GLN A 1 89 ? -0.518 -6.721 -5.148 1.00 92.62 89 GLN A C 1
ATOM 659 O O . GLN A 1 89 ? -0.724 -6.811 -3.942 1.00 92.62 89 GLN A O 1
ATOM 664 N N . ALA A 1 90 ? -0.092 -5.588 -5.715 1.00 93.38 90 ALA A N 1
ATOM 665 C CA . ALA A 1 90 ? 0.162 -4.368 -4.950 1.00 93.38 90 ALA A CA 1
ATOM 666 C C . ALA A 1 90 ? -1.103 -3.856 -4.240 1.00 93.38 90 ALA A C 1
ATOM 668 O O . ALA A 1 90 ? -1.045 -3.526 -3.059 1.00 93.38 90 ALA A O 1
ATOM 669 N N . VAL A 1 91 ? -2.248 -3.847 -4.930 1.00 94.12 91 VAL A N 1
ATOM 670 C CA . VAL A 1 91 ? -3.541 -3.438 -4.358 1.00 94.12 91 VAL A CA 1
ATOM 671 C C . VAL A 1 91 ? -3.950 -4.349 -3.204 1.00 94.12 91 VAL A C 1
ATOM 673 O O . VAL A 1 91 ? -4.262 -3.844 -2.131 1.00 94.12 91 VAL A O 1
ATOM 676 N N . ALA A 1 92 ? -3.862 -5.670 -3.371 1.00 93.88 92 ALA A N 1
ATOM 677 C CA . ALA A 1 92 ? -4.197 -6.606 -2.301 1.00 93.88 92 ALA A CA 1
ATOM 678 C C . ALA A 1 92 ? -3.293 -6.428 -1.066 1.00 93.88 92 ALA A C 1
ATOM 680 O O . ALA A 1 92 ? -3.767 -6.490 0.065 1.00 93.88 92 ALA A O 1
ATOM 681 N N . LEU A 1 93 ? -1.997 -6.157 -1.261 1.00 94.06 93 LEU A N 1
ATOM 682 C CA . LEU A 1 93 ? -1.067 -5.864 -0.165 1.00 94.06 93 LEU A CA 1
ATOM 683 C C . LEU A 1 93 ? -1.413 -4.551 0.561 1.00 94.06 93 LEU A C 1
ATOM 685 O O . LEU A 1 93 ? -1.375 -4.494 1.793 1.00 94.06 93 LEU A O 1
ATOM 689 N N . ILE A 1 94 ? -1.778 -3.508 -0.190 1.00 94.19 94 ILE A N 1
ATOM 690 C CA . ILE A 1 94 ? -2.245 -2.233 0.371 1.00 94.19 94 ILE A CA 1
ATOM 691 C C . ILE A 1 94 ? -3.523 -2.456 1.183 1.00 94.19 94 ILE A C 1
ATOM 693 O O . ILE A 1 94 ? -3.605 -2.002 2.320 1.00 94.19 94 ILE A O 1
ATOM 697 N N . GLU A 1 95 ? -4.494 -3.199 0.659 1.00 95.62 95 GLU A N 1
ATOM 698 C CA . GLU A 1 95 ? -5.751 -3.468 1.360 1.00 95.62 95 GLU A CA 1
ATOM 699 C C . GLU A 1 95 ? -5.579 -4.334 2.605 1.00 95.62 95 GLU A C 1
ATOM 701 O O . GLU A 1 95 ? -6.233 -4.066 3.606 1.00 95.62 95 GLU A O 1
ATOM 706 N N . LEU A 1 96 ? -4.666 -5.309 2.609 1.00 94.19 96 LEU A N 1
ATOM 707 C CA . LEU A 1 96 ? -4.318 -6.035 3.836 1.00 94.19 96 LEU A CA 1
ATOM 708 C C . LEU A 1 96 ? -3.720 -5.108 4.902 1.00 94.19 96 LEU A C 1
ATOM 710 O O . LEU A 1 96 ? -3.990 -5.266 6.092 1.00 94.19 96 LEU A O 1
ATOM 714 N N . SER A 1 97 ? -2.942 -4.113 4.479 1.00 93.31 97 SER A N 1
ATOM 715 C CA . SER A 1 97 ? -2.358 -3.127 5.391 1.00 93.31 97 SER A CA 1
ATOM 716 C C . SER A 1 97 ? -3.420 -2.164 5.931 1.00 93.31 97 SER A C 1
ATOM 718 O O . SER A 1 97 ? -3.425 -1.857 7.121 1.00 93.31 97 SER A O 1
ATOM 720 N N . LEU A 1 98 ? -4.365 -1.746 5.083 1.00 94.69 98 LEU A N 1
ATOM 721 C CA . LEU A 1 98 ? -5.532 -0.958 5.487 1.00 94.69 98 LEU A CA 1
ATOM 722 C C . LEU A 1 98 ? -6.455 -1.739 6.426 1.00 94.69 98 LEU A C 1
ATOM 724 O O . LEU A 1 98 ? -6.925 -1.174 7.408 1.00 94.69 98 LEU A O 1
ATOM 728 N N . LEU A 1 99 ? -6.675 -3.031 6.165 1.00 95.38 99 LEU A N 1
ATOM 729 C CA . LEU A 1 99 ? -7.420 -3.914 7.059 1.00 95.38 99 LEU A CA 1
ATOM 730 C C . LEU A 1 99 ? -6.753 -3.960 8.432 1.00 95.38 99 LEU A C 1
ATOM 732 O O . LEU A 1 99 ? -7.435 -3.797 9.438 1.00 95.38 99 LEU A O 1
ATOM 736 N N . SER A 1 100 ? -5.431 -4.136 8.487 1.00 92.56 100 SER A N 1
ATOM 737 C CA . SER A 1 100 ? -4.715 -4.116 9.762 1.00 92.56 100 SER A CA 1
ATOM 738 C C . SER A 1 100 ? -4.901 -2.791 10.501 1.00 92.56 100 SER A C 1
ATOM 740 O O . SER A 1 100 ? -5.240 -2.813 11.678 1.00 92.56 100 SER A O 1
ATOM 742 N N . ALA A 1 101 ? -4.729 -1.650 9.824 1.00 91.00 101 ALA A N 1
ATOM 743 C CA . ALA A 1 101 ? -4.916 -0.327 10.429 1.00 91.00 101 ALA A CA 1
ATOM 744 C C . ALA A 1 101 ? -6.361 -0.095 10.914 1.00 91.00 101 ALA A C 1
ATOM 746 O O . ALA A 1 101 ? -6.601 0.562 11.929 1.00 91.00 101 ALA A O 1
ATOM 747 N N . HIS A 1 102 ? -7.339 -0.663 10.208 1.00 94.00 102 HIS A N 1
ATOM 748 C CA . HIS A 1 102 ? -8.741 -0.622 10.608 1.00 94.00 102 HIS A CA 1
ATOM 749 C C . HIS A 1 102 ? -9.006 -1.448 11.868 1.00 94.00 102 HIS A C 1
ATOM 751 O O . HIS A 1 102 ? -9.616 -0.956 12.814 1.00 94.00 102 HIS A O 1
ATOM 757 N N . LEU A 1 103 ? -8.510 -2.688 11.913 1.00 92.88 103 LEU A N 1
ATOM 758 C CA . LEU A 1 103 ? -8.634 -3.548 13.092 1.00 92.88 103 LEU A CA 1
ATOM 759 C C . LEU A 1 103 ? -7.956 -2.923 14.317 1.00 92.88 103 LEU A C 1
ATOM 761 O O . LEU A 1 103 ? -8.509 -2.989 15.410 1.00 92.88 103 LEU A O 1
ATOM 765 N N . ASP A 1 104 ? -6.814 -2.268 14.117 1.00 89.25 104 ASP A N 1
ATOM 766 C CA . ASP A 1 104 ? -6.084 -1.497 15.129 1.00 89.25 104 ASP A CA 1
ATOM 767 C C . ASP A 1 104 ? -6.947 -0.353 15.695 1.00 89.25 104 ASP A C 1
ATOM 769 O O . ASP A 1 104 ? -7.149 -0.238 16.905 1.00 89.25 104 ASP A O 1
ATOM 773 N N . THR A 1 105 ? -7.572 0.425 14.805 1.00 91.00 105 THR A N 1
ATOM 774 C CA . THR A 1 105 ? -8.492 1.517 15.163 1.00 91.00 105 THR A CA 1
ATOM 775 C C . THR A 1 105 ? -9.696 1.014 15.969 1.00 91.00 105 THR A C 1
ATOM 777 O O . THR A 1 105 ? -10.078 1.619 16.974 1.00 91.00 105 THR A O 1
ATOM 780 N N . LEU A 1 106 ? -10.301 -0.105 15.554 1.00 93.25 106 LEU A N 1
ATOM 781 C CA . LEU A 1 106 ? -11.432 -0.708 16.263 1.00 93.25 106 LEU A CA 1
ATOM 782 C C . LEU A 1 106 ? -11.013 -1.273 17.625 1.00 93.25 106 LEU A C 1
ATOM 784 O O . LEU A 1 106 ? -11.692 -1.016 18.619 1.00 93.25 106 LEU A O 1
ATOM 788 N N . ALA A 1 107 ? -9.886 -1.988 17.688 1.00 90.50 107 ALA A N 1
ATOM 789 C CA . ALA A 1 107 ? -9.339 -2.536 18.924 1.00 90.50 107 ALA A CA 1
ATOM 790 C C . ALA A 1 107 ? -9.085 -1.422 19.948 1.00 90.50 107 ALA A C 1
ATOM 792 O O . ALA A 1 107 ? -9.604 -1.492 21.066 1.00 90.50 107 A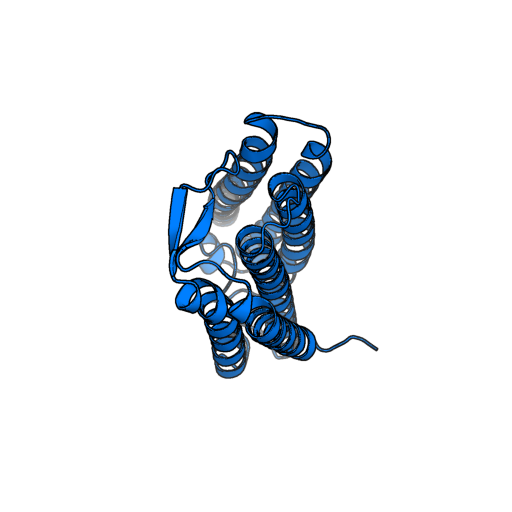LA A O 1
ATOM 793 N N . ASN A 1 108 ? -8.405 -0.347 19.532 1.00 88.06 108 ASN A N 1
ATOM 794 C CA . ASN A 1 108 ? -8.188 0.839 20.355 1.00 88.06 108 ASN A CA 1
ATOM 795 C C . ASN A 1 108 ? -9.512 1.435 20.861 1.00 88.06 108 ASN A C 1
ATOM 797 O O . ASN A 1 108 ? -9.658 1.687 22.056 1.00 88.06 108 ASN A O 1
ATOM 801 N N . GLY A 1 109 ? -10.500 1.594 19.973 1.00 89.88 109 GLY A N 1
ATOM 802 C CA . GLY A 1 109 ? -11.822 2.109 20.328 1.00 89.88 109 GLY A CA 1
ATOM 803 C C . GLY A 1 109 ? -12.555 1.252 21.363 1.00 89.88 109 GLY A C 1
ATOM 804 O O . GLY A 1 109 ? -13.208 1.795 22.246 1.00 89.88 109 GLY A O 1
ATOM 805 N N . THR A 1 110 ? -12.421 -0.072 21.299 1.00 89.56 110 THR A N 1
ATOM 806 C CA . THR A 1 110 ? -13.029 -1.003 22.271 1.00 89.56 110 THR A CA 1
ATOM 807 C C . THR A 1 110 ? -12.250 -1.149 23.585 1.00 89.56 110 THR A C 1
ATOM 809 O O . THR A 1 110 ? -12.678 -1.893 24.463 1.00 89.56 110 THR A O 1
ATOM 812 N N . GLY A 1 111 ? -11.118 -0.455 23.743 1.00 85.56 111 GLY A N 1
ATOM 813 C CA . GLY A 1 111 ? -10.264 -0.562 24.930 1.00 85.56 111 GLY A CA 1
ATOM 814 C C . GLY A 1 111 ? -9.341 -1.786 24.937 1.00 85.56 111 GLY A C 1
ATOM 815 O O . GLY A 1 111 ? -8.751 -2.104 25.967 1.00 85.56 111 GLY A O 1
ATOM 816 N N . LEU A 1 112 ? -9.184 -2.479 23.803 1.00 83.25 112 LEU A N 1
ATOM 817 C CA . LEU A 1 112 ? -8.188 -3.538 23.665 1.00 83.25 112 LEU A CA 1
ATOM 818 C C . LEU A 1 112 ? -6.795 -2.910 23.543 1.00 83.25 112 LEU A C 1
ATOM 820 O O . LEU A 1 112 ? -6.454 -2.268 22.548 1.00 83.25 112 LEU A O 1
ATOM 824 N N . HIS A 1 113 ? -5.974 -3.116 24.569 1.00 69.06 113 HIS A N 1
ATOM 825 C CA . HIS A 1 113 ? -4.598 -2.635 24.617 1.00 69.06 113 HIS A CA 1
ATOM 826 C C . HIS A 1 113 ? -3.659 -3.613 23.900 1.00 69.06 113 HIS A C 1
ATOM 828 O O . HIS A 1 113 ? -3.023 -4.454 24.533 1.00 69.06 113 HIS A O 1
ATOM 834 N N . ALA A 1 114 ? -3.561 -3.515 22.575 1.00 71.56 114 ALA A N 1
ATOM 835 C CA . ALA A 1 114 ? -2.459 -4.131 21.835 1.00 71.56 114 ALA A CA 1
ATOM 836 C C . ALA A 1 114 ? -1.324 -3.114 21.612 1.00 71.56 114 ALA A C 1
ATOM 838 O O . ALA A 1 114 ? -1.549 -1.905 21.566 1.00 71.56 114 ALA A O 1
ATOM 839 N N . ASP A 1 115 ? -0.084 -3.600 21.496 1.00 78.50 115 ASP A N 1
ATOM 840 C CA . ASP A 1 115 ? 1.066 -2.768 21.124 1.00 78.50 115 ASP A CA 1
ATOM 841 C C . ASP A 1 115 ? 0.977 -2.451 19.622 1.00 78.50 115 ASP A C 1
ATOM 843 O O . ASP A 1 115 ? 1.633 -3.074 18.781 1.00 78.50 115 ASP A O 1
ATOM 847 N N . MET A 1 116 ? 0.102 -1.492 19.301 1.00 74.62 116 MET A N 1
ATOM 848 C CA . MET A 1 116 ? -0.212 -1.022 17.946 1.00 74.62 116 MET A CA 1
ATOM 849 C C . MET A 1 116 ? 1.077 -0.654 17.191 1.00 74.62 116 MET A C 1
ATOM 851 O O . MET A 1 116 ? 1.233 -0.917 16.001 1.00 74.62 116 MET A O 1
ATOM 855 N N . SER A 1 117 ? 2.067 -0.104 17.908 1.00 77.69 117 SER A N 1
ATOM 856 C CA . SER A 1 117 ? 3.367 0.264 17.351 1.00 77.69 117 SER A CA 1
ATOM 857 C C . SER A 1 117 ? 4.124 -0.958 16.823 1.00 77.69 117 SER A C 1
ATOM 859 O O . SER A 1 117 ? 4.674 -0.911 15.721 1.00 77.69 117 SER A O 1
ATOM 861 N N . ARG A 1 118 ? 4.147 -2.072 17.567 1.00 83.31 118 ARG A N 1
ATOM 862 C CA . ARG A 1 118 ? 4.753 -3.328 17.089 1.00 83.31 118 ARG A CA 1
ATOM 863 C C . ARG A 1 118 ? 3.978 -3.928 15.924 1.00 83.31 118 ARG A C 1
ATOM 865 O O . ARG A 1 118 ? 4.608 -4.301 14.937 1.00 83.31 118 ARG A O 1
ATOM 872 N N . VAL A 1 119 ? 2.649 -3.996 16.016 1.00 84.06 119 VAL A N 1
ATOM 873 C CA . VAL A 1 119 ? 1.797 -4.551 14.947 1.00 84.06 119 VAL A CA 1
ATOM 874 C C . VAL A 1 119 ? 2.023 -3.789 13.642 1.00 84.06 119 VAL A C 1
ATOM 876 O O . VAL A 1 119 ? 2.352 -4.397 12.622 1.00 84.06 119 VAL A O 1
ATOM 879 N N . ASN A 1 120 ? 1.978 -2.457 13.693 1.00 82.06 120 ASN A N 1
ATOM 880 C CA . ASN A 1 120 ? 2.196 -1.608 12.527 1.00 82.06 120 ASN A CA 1
ATOM 881 C C . ASN A 1 120 ? 3.602 -1.776 11.941 1.00 82.06 120 ASN A C 1
ATOM 883 O O . ASN A 1 120 ? 3.736 -1.832 10.722 1.00 82.06 120 ASN A O 1
ATOM 887 N N . ARG A 1 121 ? 4.652 -1.942 12.760 1.00 87.06 121 ARG A N 1
ATOM 888 C CA . ARG A 1 121 ? 6.011 -2.222 12.251 1.00 87.06 121 ARG A CA 1
ATOM 889 C C . ARG A 1 121 ? 6.125 -3.573 11.551 1.00 87.06 121 ARG A C 1
ATOM 891 O O . ARG A 1 121 ? 6.823 -3.657 10.537 1.00 87.06 121 ARG A O 1
ATOM 898 N N . VAL A 1 122 ? 5.459 -4.610 12.066 1.00 91.62 122 VAL A N 1
ATOM 899 C CA . VAL A 1 122 ? 5.414 -5.931 11.417 1.00 91.62 122 VAL A CA 1
ATOM 900 C C . VAL A 1 122 ? 4.709 -5.825 10.070 1.00 91.62 122 VAL A C 1
ATOM 902 O O . VAL A 1 122 ? 5.280 -6.201 9.048 1.00 91.62 122 VAL A O 1
ATOM 905 N N . VAL A 1 123 ? 3.500 -5.263 10.058 1.00 91.44 123 VAL A N 1
ATOM 906 C CA . VAL A 1 123 ? 2.675 -5.130 8.849 1.00 91.44 123 VAL A CA 1
ATOM 907 C C . VAL A 1 123 ? 3.382 -4.276 7.807 1.00 91.44 123 VAL A C 1
ATOM 909 O O . VAL A 1 123 ? 3.501 -4.690 6.658 1.00 91.44 123 VAL A O 1
ATOM 912 N N . TYR A 1 124 ? 3.939 -3.137 8.217 1.00 90.88 124 TYR A N 1
ATOM 913 C CA . TYR A 1 124 ? 4.731 -2.270 7.352 1.00 90.88 124 TYR A CA 1
ATOM 914 C C . TYR A 1 124 ? 5.966 -2.983 6.790 1.00 90.88 124 TYR A C 1
ATOM 916 O O . TYR A 1 124 ? 6.233 -2.902 5.593 1.00 90.88 124 TYR A O 1
ATOM 924 N N . GLY A 1 125 ? 6.703 -3.720 7.626 1.00 95.12 125 GLY A N 1
ATOM 925 C CA . GLY A 1 125 ? 7.887 -4.462 7.199 1.00 95.12 125 GLY A CA 1
ATOM 926 C C . GLY A 1 125 ? 7.566 -5.525 6.150 1.00 95.12 125 GLY A C 1
ATOM 927 O O . GLY A 1 125 ? 8.199 -5.570 5.094 1.00 95.12 125 GLY A O 1
ATOM 928 N N . VAL A 1 126 ? 6.532 -6.330 6.406 1.00 96.06 126 VAL A N 1
ATOM 929 C CA . VAL A 1 126 ? 6.045 -7.354 5.469 1.00 96.06 126 VAL A CA 1
ATOM 930 C C . VAL A 1 126 ? 5.526 -6.715 4.179 1.00 96.06 126 VAL A C 1
ATOM 932 O O . VAL A 1 126 ? 5.885 -7.173 3.092 1.00 96.06 126 VAL A O 1
ATOM 935 N N . LEU A 1 127 ? 4.747 -5.632 4.277 1.00 95.56 127 LEU A N 1
ATOM 936 C CA . LEU A 1 127 ? 4.244 -4.876 3.129 1.00 95.56 127 LEU A CA 1
ATOM 937 C C . LEU A 1 127 ? 5.392 -4.378 2.248 1.00 95.56 127 LEU A C 1
ATOM 939 O O . LEU A 1 127 ? 5.363 -4.585 1.037 1.00 95.56 127 LEU A O 1
ATOM 943 N N . MET A 1 128 ? 6.404 -3.741 2.839 1.00 96.50 128 MET A N 1
ATOM 944 C CA . MET A 1 128 ? 7.556 -3.221 2.102 1.00 96.50 128 MET A CA 1
ATOM 945 C C . MET A 1 128 ? 8.344 -4.352 1.433 1.00 96.50 128 MET A C 1
ATOM 947 O O . MET A 1 128 ? 8.662 -4.256 0.252 1.00 96.50 128 MET A O 1
ATOM 951 N N . ILE A 1 129 ? 8.588 -5.472 2.120 1.00 97.88 129 ILE A N 1
ATOM 952 C CA . ILE A 1 129 ? 9.243 -6.642 1.511 1.00 97.88 129 ILE A CA 1
ATOM 953 C C . ILE A 1 129 ? 8.441 -7.157 0.310 1.00 97.88 129 ILE A C 1
ATOM 955 O O . ILE A 1 129 ? 9.012 -7.414 -0.754 1.00 97.88 129 ILE A O 1
ATOM 959 N N . ALA A 1 130 ? 7.124 -7.287 0.457 1.00 96.44 130 ALA A N 1
ATOM 960 C CA . ALA A 1 130 ? 6.256 -7.787 -0.598 1.00 96.44 130 ALA A CA 1
ATOM 961 C C . ALA A 1 130 ? 6.169 -6.811 -1.787 1.00 96.44 130 ALA A C 1
ATOM 963 O O . ALA A 1 130 ? 6.324 -7.235 -2.931 1.00 96.44 130 ALA A O 1
ATOM 964 N N . LEU A 1 131 ? 6.014 -5.506 -1.540 1.00 95.62 131 LEU A N 1
ATOM 965 C CA . LEU A 1 131 ? 6.012 -4.479 -2.588 1.00 95.62 131 LEU A CA 1
ATOM 966 C C . LEU A 1 131 ? 7.362 -4.383 -3.301 1.00 95.62 131 LEU A C 1
ATOM 968 O O . LEU A 1 131 ? 7.392 -4.283 -4.526 1.00 95.62 131 LEU A O 1
ATOM 972 N N . GLY A 1 132 ? 8.477 -4.490 -2.575 1.00 96.44 132 GLY A N 1
ATOM 973 C CA . GLY A 1 132 ? 9.812 -4.530 -3.170 1.00 96.44 132 GLY A CA 1
ATOM 974 C C . GLY A 1 132 ? 9.983 -5.692 -4.158 1.00 96.44 132 GLY A C 1
ATOM 975 O O . GLY A 1 132 ? 10.604 -5.525 -5.203 1.00 96.44 132 GLY A O 1
ATOM 976 N N . ASN A 1 133 ? 9.320 -6.828 -3.913 1.00 96.12 133 ASN A N 1
ATOM 977 C CA . ASN A 1 133 ? 9.262 -7.961 -4.846 1.00 96.12 133 ASN A CA 1
ATOM 978 C C . ASN A 1 133 ? 8.306 -7.758 -6.038 1.00 96.12 133 ASN A C 1
ATOM 980 O O . ASN A 1 133 ? 8.398 -8.484 -7.034 1.00 96.12 133 ASN A O 1
ATOM 984 N N . VAL A 1 134 ? 7.364 -6.817 -5.947 1.00 95.38 134 VAL A N 1
ATOM 985 C CA . VAL A 1 134 ? 6.455 -6.449 -7.044 1.00 95.38 134 VAL A CA 1
ATOM 986 C C . VAL A 1 134 ? 7.113 -5.432 -7.978 1.00 95.38 134 VAL A C 1
ATOM 988 O O . VAL A 1 134 ? 6.938 -5.533 -9.189 1.00 95.38 134 VAL A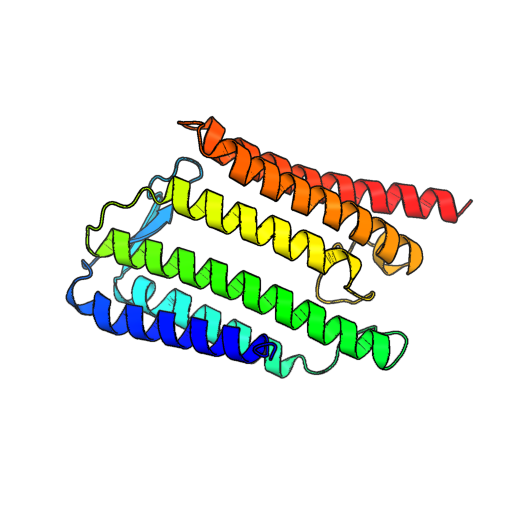 O 1
ATOM 991 N N . MET A 1 135 ? 7.915 -4.503 -7.446 1.00 94.88 135 MET A N 1
ATOM 992 C CA . MET A 1 135 ? 8.514 -3.395 -8.204 1.00 94.88 135 MET A CA 1
ATOM 993 C C . MET A 1 135 ? 9.191 -3.808 -9.527 1.00 94.88 135 MET A C 1
ATOM 995 O O . MET A 1 135 ? 8.847 -3.219 -10.552 1.00 94.88 135 MET A O 1
ATOM 999 N N . PRO A 1 136 ? 10.081 -4.822 -9.581 1.00 94.31 136 PRO A N 1
ATOM 1000 C CA . PRO A 1 136 ? 10.781 -5.189 -10.815 1.00 94.31 136 PRO A CA 1
ATOM 1001 C C . PRO A 1 136 ? 9.869 -5.825 -11.873 1.00 94.31 136 PRO A C 1
ATOM 1003 O O . PRO A 1 136 ? 10.274 -5.955 -13.022 1.00 94.31 136 PRO A O 1
ATOM 1006 N N . LYS A 1 137 ? 8.661 -6.249 -11.481 1.00 92.69 137 LYS A N 1
ATOM 1007 C CA . LYS A 1 137 ? 7.677 -6.911 -12.347 1.00 92.69 137 LYS A CA 1
ATOM 1008 C C . LYS A 1 137 ? 6.718 -5.924 -12.998 1.00 92.69 137 LYS A C 1
ATOM 1010 O O . LYS A 1 137 ? 5.869 -6.355 -13.765 1.00 92.69 137 LYS A O 1
ATOM 1015 N N . LEU A 1 138 ? 6.796 -4.637 -12.653 1.00 92.31 138 LEU A N 1
ATOM 1016 C CA . LEU A 1 138 ? 5.945 -3.599 -13.225 1.00 92.31 138 LEU A CA 1
ATOM 1017 C C . LEU A 1 138 ? 6.481 -3.216 -14.610 1.00 92.31 138 LEU A C 1
ATOM 1019 O O . LEU A 1 138 ? 7.557 -2.615 -14.684 1.00 92.31 138 LEU A O 1
ATOM 1023 N N . PRO A 1 139 ? 5.747 -3.479 -15.704 1.00 92.44 139 PRO A N 1
ATOM 1024 C CA . PRO A 1 139 ? 6.074 -2.894 -16.996 1.00 92.44 139 PRO A CA 1
ATOM 1025 C C . PRO A 1 139 ? 5.916 -1.370 -16.940 1.00 92.44 139 PRO A C 1
ATOM 1027 O O . PRO A 1 139 ? 5.149 -0.841 -16.125 1.00 92.44 139 PRO A O 1
ATOM 1030 N N . ARG A 1 140 ? 6.617 -0.653 -17.824 1.00 93.06 140 ARG A N 1
ATOM 1031 C CA . ARG A 1 140 ? 6.538 0.814 -17.906 1.00 93.06 140 ARG A CA 1
ATOM 1032 C C . ARG A 1 140 ? 5.094 1.268 -18.086 1.00 93.06 140 ARG A C 1
ATOM 1034 O O . ARG A 1 140 ? 4.390 0.769 -18.954 1.00 93.06 140 ARG A O 1
ATOM 1041 N N . ASN A 1 141 ? 4.660 2.212 -17.258 1.00 92.06 141 ASN A N 1
ATOM 1042 C CA . ASN A 1 141 ? 3.266 2.636 -17.215 1.00 92.06 141 ASN A CA 1
ATOM 1043 C C . ASN A 1 141 ? 3.115 4.048 -16.624 1.00 92.06 141 ASN A C 1
ATOM 1045 O O . ASN A 1 141 ? 4.038 4.592 -16.020 1.00 92.06 141 ASN A O 1
ATOM 1049 N N . GLY A 1 142 ? 1.924 4.630 -16.779 1.00 88.38 142 GLY A N 1
ATOM 1050 C CA . GLY A 1 142 ? 1.580 5.943 -16.222 1.00 88.38 142 GLY A CA 1
ATOM 1051 C C . GLY A 1 142 ? 0.947 5.920 -14.824 1.00 88.38 142 GLY A C 1
ATOM 1052 O O . GLY A 1 142 ? 0.695 6.991 -14.279 1.00 88.38 142 GLY A O 1
ATOM 1053 N N . LEU A 1 143 ? 0.684 4.747 -14.239 1.00 87.75 143 LEU A N 1
ATOM 1054 C CA . LEU A 1 143 ? -0.112 4.576 -13.016 1.00 87.75 143 LEU A CA 1
ATOM 1055 C C . LEU A 1 143 ? 0.734 4.365 -11.748 1.00 87.75 143 LEU A C 1
ATOM 1057 O O . LEU A 1 143 ? 0.636 5.150 -10.809 1.00 87.75 143 LEU A O 1
ATOM 1061 N N . ILE A 1 144 ? 1.550 3.309 -11.703 1.00 90.00 144 ILE A N 1
ATOM 1062 C CA . ILE A 1 144 ? 2.226 2.790 -10.505 1.00 90.00 144 ILE A CA 1
ATOM 1063 C C . ILE A 1 144 ? 3.728 2.666 -10.760 1.00 90.00 144 ILE A C 1
ATOM 1065 O O . ILE A 1 144 ? 4.151 2.177 -11.807 1.00 90.00 144 ILE A O 1
ATOM 1069 N N . GLY A 1 145 ? 4.525 3.056 -9.764 1.00 92.25 145 GLY A N 1
ATOM 1070 C CA . GLY A 1 145 ? 5.980 2.927 -9.772 1.00 92.25 145 GLY A CA 1
ATOM 1071 C C . GLY A 1 145 ? 6.703 4.260 -9.576 1.00 92.25 145 GLY A C 1
ATOM 1072 O O . GLY A 1 145 ? 6.097 5.285 -9.252 1.00 92.25 145 GLY A O 1
ATOM 1073 N N . ILE A 1 146 ? 8.019 4.242 -9.780 1.00 95.12 146 ILE A N 1
ATOM 1074 C CA . ILE A 1 146 ? 8.896 5.415 -9.700 1.00 95.12 146 ILE A CA 1
ATOM 1075 C C . ILE A 1 146 ? 8.848 6.126 -11.053 1.00 95.12 146 ILE A C 1
ATOM 1077 O O . ILE A 1 146 ? 9.540 5.728 -11.983 1.00 95.12 146 ILE A O 1
ATOM 1081 N N . ARG A 1 147 ? 8.001 7.155 -11.160 1.00 94.06 147 ARG A N 1
ATOM 1082 C CA . ARG A 1 147 ? 7.686 7.865 -12.413 1.00 94.06 147 ARG A CA 1
ATOM 1083 C C . ARG A 1 147 ? 8.431 9.195 -12.516 1.00 94.06 147 ARG A C 1
ATOM 1085 O O . ARG A 1 147 ? 7.837 10.266 -12.426 1.00 94.06 147 ARG A O 1
ATOM 1092 N N . THR A 1 148 ? 9.745 9.134 -12.681 1.00 96.12 148 THR A N 1
ATOM 1093 C CA . THR A 1 148 ? 10.552 10.320 -13.011 1.00 96.12 148 THR A CA 1
ATOM 1094 C C . THR A 1 148 ? 10.562 10.554 -14.527 1.00 96.12 148 THR A C 1
ATOM 1096 O O . THR A 1 148 ? 10.380 9.588 -15.280 1.00 96.12 148 THR A O 1
ATOM 1099 N N . PRO A 1 149 ? 10.836 11.785 -15.013 1.00 95.69 149 PRO A N 1
ATOM 1100 C CA . PRO A 1 149 ? 10.962 12.052 -16.451 1.00 95.69 149 PRO A CA 1
ATOM 1101 C C . PRO A 1 149 ? 11.902 11.063 -17.157 1.00 95.69 149 PRO A C 1
ATOM 1103 O O . PRO A 1 149 ? 11.620 10.593 -18.255 1.00 95.69 149 PRO A O 1
ATOM 1106 N N . TRP A 1 150 ? 12.972 10.662 -16.469 1.00 96.50 150 TRP A N 1
ATOM 1107 C CA . TRP A 1 150 ? 13.994 9.739 -16.956 1.00 96.50 150 TRP A CA 1
ATOM 1108 C C . TRP A 1 150 ? 13.507 8.293 -17.081 1.00 96.50 150 TRP A C 1
ATOM 1110 O O . TRP A 1 150 ? 13.740 7.652 -18.102 1.00 96.50 150 TRP A O 1
ATOM 1120 N N . THR A 1 151 ? 12.792 7.777 -16.074 1.00 95.94 151 THR A N 1
ATOM 1121 C CA . THR A 1 151 ? 12.186 6.432 -16.157 1.00 95.94 151 THR A CA 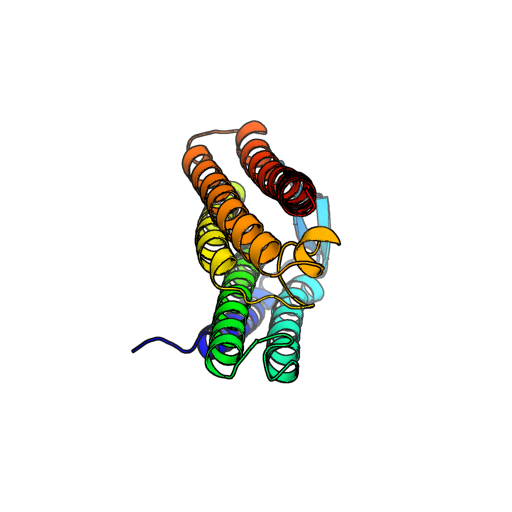1
ATOM 1122 C C . THR A 1 151 ? 11.102 6.343 -17.227 1.00 95.94 151 THR A C 1
ATOM 1124 O O . THR A 1 151 ? 10.917 5.294 -17.834 1.00 95.94 151 THR A O 1
ATOM 1127 N N . MET A 1 152 ? 10.381 7.438 -17.475 1.00 94.50 152 MET A N 1
ATOM 1128 C CA . MET A 1 152 ? 9.325 7.461 -18.484 1.00 94.50 152 MET A CA 1
ATOM 1129 C C . MET A 1 152 ? 9.902 7.543 -19.898 1.00 94.50 152 MET A C 1
ATOM 1131 O O . MET A 1 152 ? 9.376 6.893 -20.802 1.00 94.50 152 MET A O 1
ATOM 1135 N N . ALA A 1 153 ? 11.005 8.272 -20.078 1.00 94.06 153 ALA A N 1
ATOM 1136 C CA . ALA A 1 153 ? 11.674 8.416 -21.366 1.00 94.06 153 ALA A CA 1
ATOM 1137 C C . ALA A 1 153 ? 12.260 7.094 -21.890 1.00 94.06 153 ALA A C 1
ATOM 1139 O O . ALA A 1 153 ? 12.219 6.847 -23.092 1.00 94.06 153 ALA A O 1
ATOM 1140 N N . ASP A 1 154 ? 12.753 6.218 -21.006 1.00 93.50 154 ASP A N 1
ATOM 1141 C CA . ASP A 1 154 ? 13.539 5.053 -21.414 1.00 93.50 154 ASP A CA 1
ATOM 1142 C C . ASP A 1 154 ? 13.134 3.749 -20.681 1.00 93.50 154 ASP A C 1
ATOM 1144 O O . ASP A 1 154 ? 13.180 3.689 -19.447 1.00 93.50 154 ASP A O 1
ATOM 1148 N N . PRO A 1 155 ? 12.782 2.667 -21.411 1.00 93.25 155 PRO A N 1
ATOM 1149 C CA . PRO A 1 155 ? 12.321 1.413 -20.809 1.00 93.25 155 PRO A CA 1
ATOM 1150 C C . PRO A 1 155 ? 13.408 0.662 -20.023 1.00 93.25 155 PRO A C 1
ATOM 1152 O O . PRO A 1 155 ? 13.108 0.012 -19.026 1.00 93.25 155 PRO A O 1
ATOM 1155 N N . THR A 1 156 ? 14.680 0.762 -20.403 1.00 94.69 156 THR A N 1
ATOM 1156 C CA . THR A 1 156 ? 15.762 0.122 -19.640 1.00 94.69 156 THR A CA 1
ATOM 1157 C C . THR A 1 156 ? 16.080 0.914 -18.374 1.00 94.69 156 THR A C 1
ATOM 1159 O O . THR A 1 156 ? 16.420 0.314 -17.354 1.00 94.69 156 THR A O 1
ATOM 1162 N N . VAL A 1 157 ? 15.963 2.248 -18.401 1.00 96.94 157 VAL A N 1
ATOM 1163 C CA . VAL A 1 157 ? 16.054 3.074 -17.183 1.00 96.94 157 VAL A CA 1
ATOM 1164 C C . VAL A 1 157 ? 14.913 2.713 -16.236 1.00 96.94 157 VAL A C 1
ATOM 1166 O O . VAL A 1 157 ? 15.173 2.488 -15.055 1.00 96.94 157 VAL A O 1
ATOM 1169 N N . TRP A 1 158 ? 13.686 2.554 -16.747 1.00 96.31 158 TRP A N 1
ATOM 1170 C CA . TRP A 1 158 ? 12.555 2.045 -15.969 1.00 96.31 158 TRP A CA 1
ATOM 1171 C C . TRP A 1 158 ? 12.882 0.720 -15.268 1.00 96.31 158 TRP A C 1
ATOM 1173 O O . TRP A 1 158 ? 12.799 0.645 -14.040 1.00 96.31 158 TRP A O 1
ATOM 1183 N N . GLU A 1 159 ? 13.299 -0.300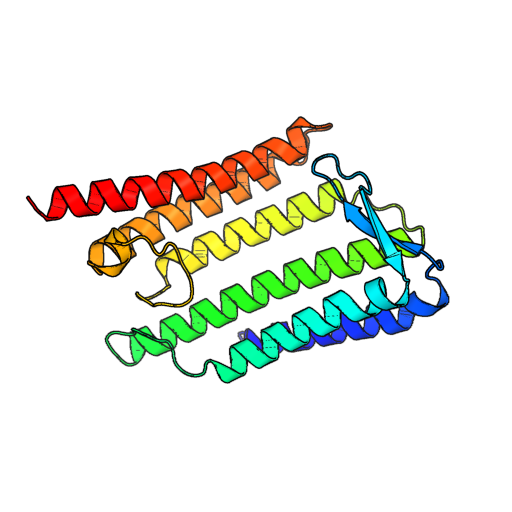 -16.025 1.00 95.50 159 GLU A N 1
ATOM 1184 C CA . GLU A 1 159 ? 13.599 -1.641 -15.502 1.00 95.50 159 GLU A CA 1
ATOM 1185 C C . GLU A 1 159 ? 14.735 -1.617 -14.466 1.00 95.50 159 GLU A C 1
ATOM 1187 O O . GLU A 1 159 ? 14.648 -2.247 -13.408 1.00 95.50 159 GLU A O 1
ATOM 1192 N N . ARG A 1 160 ? 15.811 -0.863 -14.727 1.00 97.12 160 ARG A N 1
ATOM 1193 C CA . ARG A 1 160 ? 16.945 -0.738 -13.798 1.00 97.12 160 ARG A CA 1
ATOM 1194 C C . ARG A 1 160 ? 16.552 -0.024 -12.507 1.00 97.12 160 ARG A C 1
ATOM 1196 O O . ARG A 1 160 ? 16.910 -0.502 -11.431 1.00 97.12 160 ARG A O 1
ATOM 1203 N N . THR A 1 161 ? 15.808 1.077 -12.601 1.00 97.81 161 THR A N 1
ATOM 1204 C CA . THR A 1 161 ? 15.346 1.833 -11.431 1.00 97.81 161 THR A CA 1
ATOM 1205 C C . THR A 1 161 ? 14.375 1.020 -10.588 1.00 97.81 161 THR A C 1
ATOM 1207 O O . THR A 1 161 ? 14.517 1.006 -9.371 1.00 97.81 161 THR A O 1
ATOM 1210 N N . HIS A 1 162 ? 13.432 0.302 -11.199 1.00 97.31 162 HIS A N 1
ATOM 1211 C CA . HIS A 1 162 ? 12.474 -0.519 -10.457 1.00 97.31 162 HIS A CA 1
ATOM 1212 C C . HIS A 1 162 ? 13.116 -1.763 -9.841 1.00 97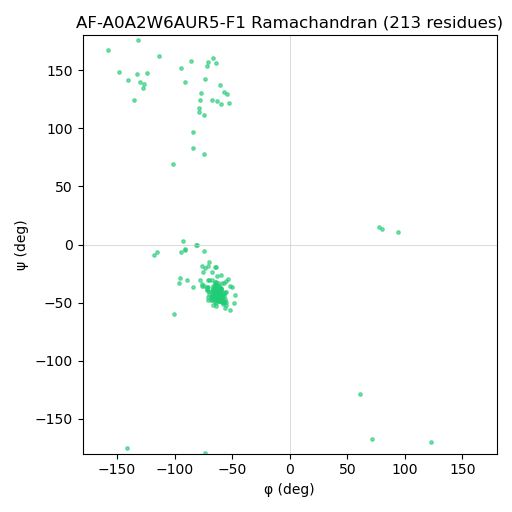.31 162 HIS A C 1
ATOM 1214 O O . HIS A 1 162 ? 12.719 -2.169 -8.752 1.00 97.31 162 HIS A O 1
ATOM 1220 N N . ARG A 1 163 ? 14.157 -2.328 -10.468 1.00 97.88 163 ARG A N 1
ATOM 1221 C CA . ARG A 1 163 ? 14.955 -3.398 -9.857 1.00 97.88 163 ARG A CA 1
ATOM 1222 C C . ARG A 1 163 ? 15.712 -2.912 -8.621 1.00 97.88 163 ARG A C 1
ATOM 1224 O O . ARG A 1 163 ? 15.626 -3.546 -7.575 1.00 97.88 163 ARG A O 1
ATOM 1231 N N . LEU A 1 164 ? 16.418 -1.782 -8.724 1.00 98.19 164 LEU A N 1
ATOM 1232 C CA . LEU A 1 164 ? 17.099 -1.179 -7.574 1.00 98.19 164 LEU A CA 1
ATOM 1233 C C . LEU A 1 164 ? 16.097 -0.785 -6.482 1.00 98.19 164 LEU A C 1
ATOM 1235 O O . LEU A 1 164 ? 16.289 -1.132 -5.320 1.00 98.19 164 LEU A O 1
ATOM 1239 N N . GLY A 1 165 ? 15.019 -0.098 -6.860 1.00 97.69 165 GLY A N 1
ATOM 1240 C CA . GLY A 1 165 ? 13.965 0.320 -5.944 1.00 97.69 165 GLY A CA 1
ATOM 1241 C C . GLY A 1 165 ? 13.309 -0.862 -5.244 1.00 97.69 165 GLY A C 1
ATOM 1242 O O . GLY A 1 165 ? 13.065 -0.784 -4.047 1.00 97.69 165 GLY A O 1
ATOM 1243 N N . GLY A 1 166 ? 13.118 -1.984 -5.942 1.00 97.56 166 GLY A N 1
ATOM 1244 C CA . GLY A 1 166 ? 12.671 -3.236 -5.340 1.00 97.56 166 GLY A CA 1
ATOM 1245 C C . GLY A 1 166 ? 13.580 -3.691 -4.200 1.00 97.56 166 GLY A C 1
ATOM 1246 O O . GLY A 1 166 ? 13.105 -3.870 -3.082 1.00 97.56 166 GLY A O 1
ATOM 1247 N N . TYR A 1 167 ? 14.893 -3.773 -4.441 1.00 98.38 167 TYR A N 1
ATOM 1248 C CA . TYR A 1 167 ? 15.860 -4.136 -3.398 1.00 98.38 167 TYR A CA 1
ATOM 1249 C C . TYR A 1 167 ? 15.882 -3.150 -2.228 1.00 98.38 167 TYR A C 1
ATOM 1251 O O . TYR A 1 167 ? 15.898 -3.575 -1.075 1.00 98.38 167 TYR A O 1
ATOM 1259 N N . LEU A 1 168 ? 15.862 -1.844 -2.503 1.00 98.19 168 LEU A N 1
ATOM 1260 C CA . LEU A 1 168 ? 15.910 -0.817 -1.460 1.00 98.19 168 LEU A CA 1
ATOM 1261 C C . LEU A 1 168 ? 14.638 -0.807 -0.602 1.00 98.19 168 LEU A C 1
ATOM 1263 O O . LEU A 1 168 ? 14.721 -0.684 0.618 1.00 98.19 168 LEU A O 1
ATOM 1267 N N . ILE A 1 169 ? 13.468 -0.984 -1.217 1.00 97.69 169 ILE A N 1
ATOM 1268 C CA . ILE A 1 169 ? 12.187 -1.081 -0.509 1.00 97.69 169 ILE A CA 1
ATOM 1269 C C . ILE A 1 169 ? 12.115 -2.381 0.302 1.00 97.69 169 ILE A C 1
ATOM 1271 O O . ILE A 1 169 ? 11.717 -2.352 1.466 1.00 97.69 169 ILE A O 1
ATOM 1275 N N . THR A 1 170 ? 12.587 -3.507 -0.242 1.00 98.25 170 THR A N 1
ATOM 1276 C CA . THR A 1 170 ? 12.716 -4.751 0.529 1.00 98.25 170 THR A CA 1
ATOM 1277 C C . THR A 1 170 ? 13.653 -4.574 1.724 1.00 98.25 170 THR A C 1
ATOM 1279 O O . THR A 1 170 ? 13.300 -4.977 2.832 1.00 98.25 170 THR A O 1
ATOM 1282 N N . ALA A 1 171 ? 14.804 -3.920 1.543 1.00 97.88 171 ALA A N 1
ATOM 1283 C CA . ALA A 1 171 ? 15.733 -3.626 2.631 1.00 97.88 171 ALA A CA 1
ATOM 1284 C C . ALA A 1 171 ? 15.094 -2.733 3.708 1.00 97.88 171 ALA A C 1
ATOM 1286 O O . ALA A 1 171 ? 15.247 -3.017 4.894 1.00 97.88 171 ALA A O 1
ATOM 1287 N N . ALA A 1 172 ? 14.320 -1.712 3.325 1.00 96.75 172 ALA A N 1
ATOM 1288 C CA . ALA A 1 172 ? 13.569 -0.887 4.274 1.00 96.75 172 ALA A CA 1
ATOM 1289 C C . ALA A 1 172 ? 12.562 -1.717 5.093 1.00 96.75 172 ALA A C 1
ATOM 1291 O O . ALA A 1 172 ? 12.434 -1.525 6.304 1.00 96.75 172 ALA A O 1
ATOM 1292 N N . GLY A 1 173 ? 11.902 -2.692 4.463 1.00 97.00 173 GLY A N 1
ATOM 1293 C CA . GLY A 1 173 ? 11.028 -3.631 5.164 1.00 97.00 173 GLY A CA 1
ATOM 1294 C C . GLY A 1 173 ? 11.775 -4.542 6.142 1.00 97.00 173 GLY A C 1
ATOM 1295 O O . GLY A 1 173 ? 11.336 -4.709 7.279 1.00 97.00 173 GLY A O 1
ATOM 1296 N N . VAL A 1 174 ? 12.949 -5.055 5.757 1.00 97.31 174 VAL A N 1
ATOM 1297 C CA . VAL A 1 174 ? 13.825 -5.827 6.658 1.00 97.31 174 VAL A CA 1
ATOM 1298 C C . VAL A 1 174 ? 14.280 -4.977 7.844 1.00 97.31 174 VAL A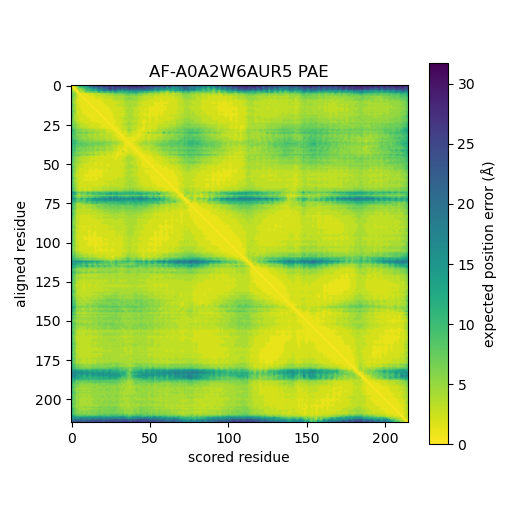 C 1
ATOM 1300 O O . VAL A 1 174 ? 14.234 -5.451 8.975 1.00 97.31 174 VAL A O 1
ATOM 1303 N N . VAL A 1 175 ? 14.645 -3.711 7.623 1.00 95.38 175 VAL A N 1
ATOM 1304 C CA . VAL A 1 175 ? 14.985 -2.764 8.699 1.00 95.38 175 VAL A CA 1
ATOM 1305 C C . VAL A 1 175 ? 13.805 -2.560 9.656 1.00 95.38 175 VAL A C 1
ATOM 1307 O O . VAL A 1 175 ? 14.016 -2.507 10.866 1.00 95.38 175 VAL A O 1
ATOM 1310 N N . SER A 1 176 ? 12.569 -2.507 9.147 1.00 93.69 176 SER A N 1
ATOM 1311 C CA . SER A 1 176 ? 11.360 -2.440 9.984 1.00 93.69 176 SER A CA 1
ATOM 1312 C C . SER A 1 176 ? 11.188 -3.660 10.885 1.00 93.69 176 SER A C 1
ATOM 1314 O O . SER A 1 176 ? 10.869 -3.525 12.064 1.00 93.69 176 SER A O 1
ATOM 1316 N N . LEU A 1 177 ? 11.420 -4.861 10.352 1.00 94.88 177 LEU A N 1
ATOM 1317 C CA . LEU A 1 177 ? 11.328 -6.091 11.141 1.00 94.88 177 LEU A CA 1
ATOM 1318 C C . LEU A 1 177 ? 12.497 -6.216 12.129 1.00 94.88 177 LEU A C 1
ATOM 1320 O O . LEU A 1 177 ? 12.309 -6.615 13.275 1.00 94.88 177 LEU A O 1
ATOM 1324 N N . ALA A 1 178 ? 13.698 -5.812 11.722 1.00 93.69 178 ALA A N 1
ATOM 1325 C CA . ALA A 1 178 ? 14.874 -5.804 12.583 1.00 93.69 178 ALA A CA 1
ATOM 1326 C C . ALA A 1 178 ? 14.767 -4.778 13.724 1.00 93.69 178 ALA A C 1
ATOM 1328 O O . ALA A 1 178 ? 15.401 -4.956 14.762 1.00 93.69 178 ALA A O 1
ATOM 1329 N N . SER A 1 179 ? 13.952 -3.725 13.576 1.00 90.75 179 SER A N 1
ATOM 1330 C CA . SER A 1 179 ? 13.723 -2.734 14.633 1.00 90.75 179 SER A CA 1
ATOM 1331 C C . SER A 1 179 ? 12.693 -3.168 15.684 1.00 90.75 179 SER A C 1
ATOM 1333 O O . SER A 1 179 ? 12.460 -2.426 16.637 1.00 90.75 179 SER A O 1
ATOM 1335 N N . LEU A 1 180 ? 12.088 -4.360 15.574 1.00 89.94 180 LEU A N 1
ATOM 1336 C CA . LEU A 1 180 ? 11.101 -4.854 16.546 1.00 89.94 180 LEU A CA 1
ATOM 1337 C C . LEU A 1 180 ? 11.599 -4.888 18.003 1.00 89.94 180 LEU A C 1
ATOM 1339 O O . LEU A 1 180 ? 10.814 -4.481 18.862 1.00 89.94 180 LEU A O 1
ATOM 1343 N N . PRO A 1 181 ? 12.853 -5.291 18.307 1.00 89.56 181 PRO A N 1
ATOM 1344 C CA . PRO A 1 181 ? 13.380 -5.257 19.673 1.00 89.56 181 PRO A CA 1
ATOM 1345 C C . PRO A 1 181 ? 13.640 -3.838 20.194 1.00 89.56 181 PRO A C 1
ATOM 1347 O O . PRO A 1 181 ? 13.779 -3.644 21.400 1.00 89.56 181 PRO A O 1
ATOM 1350 N N . ALA A 1 182 ? 13.738 -2.841 19.308 1.00 84.62 182 ALA A N 1
ATOM 1351 C CA . ALA A 1 182 ? 14.001 -1.467 19.703 1.00 84.62 182 ALA A CA 1
ATOM 1352 C C . ALA A 1 182 ? 12.758 -0.832 20.345 1.00 84.62 182 ALA A C 1
ATOM 1354 O O . ALA A 1 182 ? 11.626 -1.025 19.896 1.00 84.62 182 ALA A O 1
ATOM 1355 N N . THR A 1 183 ? 12.983 -0.016 21.374 1.00 78.44 183 THR A N 1
ATOM 1356 C CA . THR A 1 183 ? 11.936 0.750 22.059 1.00 78.44 183 THR A CA 1
ATOM 1357 C C . THR A 1 183 ? 12.107 2.254 21.839 1.00 78.44 183 THR A C 1
ATOM 1359 O O . THR A 1 183 ? 13.163 2.748 21.430 1.00 78.44 183 THR A O 1
ATOM 1362 N N . GLY A 1 184 ? 11.032 3.003 22.094 1.00 74.75 184 GLY A N 1
ATOM 1363 C CA . GLY A 1 184 ? 11.018 4.461 22.004 1.00 74.75 184 GLY A CA 1
ATOM 1364 C C . GLY A 1 184 ? 11.087 5.008 20.575 1.00 74.75 184 GLY A C 1
ATOM 1365 O O . GLY A 1 184 ? 10.933 4.294 19.585 1.00 74.75 184 GLY A O 1
ATOM 1366 N N . LYS A 1 185 ? 11.339 6.317 20.464 1.00 72.38 185 LYS A N 1
ATOM 1367 C CA . LYS A 1 185 ? 11.173 7.096 19.220 1.00 72.38 185 LYS A CA 1
ATOM 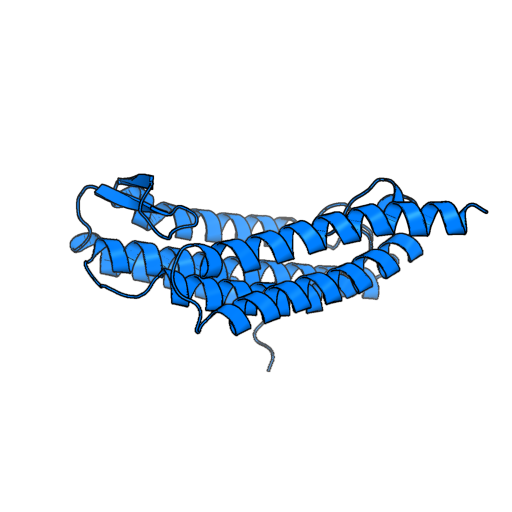1368 C C . LYS A 1 185 ? 12.021 6.604 18.040 1.00 72.38 185 LYS A C 1
ATOM 1370 O O . LYS A 1 185 ? 11.672 6.810 16.881 1.00 72.38 185 LYS A O 1
ATOM 1375 N N . ARG A 1 186 ? 13.155 5.950 18.313 1.00 74.44 186 ARG A N 1
ATOM 1376 C CA . ARG A 1 186 ? 14.046 5.405 17.272 1.00 74.44 186 ARG A CA 1
ATOM 1377 C C . ARG A 1 186 ? 13.424 4.209 16.544 1.00 74.44 186 ARG A C 1
ATOM 1379 O O . ARG A 1 186 ? 13.683 4.046 15.355 1.00 74.44 186 ARG A O 1
ATOM 1386 N N . ALA A 1 187 ? 12.581 3.428 17.223 1.00 77.19 187 ALA A N 1
ATOM 1387 C CA . ALA A 1 187 ? 11.983 2.210 16.677 1.00 77.19 187 ALA A CA 1
ATOM 1388 C C . ALA A 1 187 ? 11.056 2.482 15.480 1.00 77.19 187 ALA A C 1
ATOM 1390 O O . ALA A 1 187 ? 11.030 1.696 14.534 1.00 77.19 187 ALA A O 1
ATOM 1391 N N . ALA A 1 188 ? 10.342 3.613 15.498 1.00 73.56 188 ALA A N 1
ATOM 1392 C CA . ALA A 1 188 ? 9.410 4.013 14.444 1.00 73.56 188 ALA A CA 1
ATOM 1393 C C . ALA A 1 188 ? 10.023 4.958 13.392 1.00 73.56 188 ALA A C 1
ATOM 1395 O O . ALA A 1 188 ? 9.639 4.923 12.224 1.00 73.56 188 ALA A O 1
ATOM 1396 N N . ARG A 1 189 ? 11.019 5.776 13.765 1.00 85.25 189 ARG A N 1
ATOM 1397 C CA . ARG A 1 189 ? 11.669 6.719 12.833 1.00 85.25 189 ARG A CA 1
ATOM 1398 C C . ARG A 1 189 ? 12.616 6.041 11.848 1.00 85.25 189 ARG A C 1
ATOM 1400 O O . ARG A 1 189 ? 12.704 6.478 10.705 1.00 85.25 189 ARG A O 1
ATOM 1407 N N . LEU A 1 190 ? 13.323 4.992 12.277 1.00 88.38 190 LEU A N 1
ATOM 1408 C CA . LEU A 1 190 ? 14.303 4.306 11.433 1.00 88.38 190 LEU A CA 1
ATOM 1409 C C . LEU A 1 190 ? 13.661 3.647 10.192 1.00 88.38 190 LEU A C 1
ATOM 1411 O O . LEU A 1 190 ? 14.160 3.894 9.093 1.00 88.38 190 LEU A O 1
ATOM 1415 N N . PRO A 1 191 ? 12.550 2.888 10.302 1.00 87.94 191 PRO A N 1
ATOM 1416 C CA . PRO A 1 191 ? 11.889 2.301 9.133 1.00 87.94 191 PRO A CA 1
ATOM 1417 C C . PRO A 1 191 ? 11.361 3.358 8.157 1.00 87.94 191 PRO A C 1
ATOM 1419 O O . PRO A 1 191 ? 11.542 3.229 6.948 1.00 87.94 191 PRO A O 1
ATOM 1422 N N . MET A 1 192 ? 10.781 4.443 8.685 1.00 88.62 192 MET A N 1
ATOM 1423 C CA . MET A 1 192 ? 10.307 5.569 7.878 1.00 88.62 192 MET A CA 1
ATOM 1424 C C . MET A 1 192 ? 11.458 6.220 7.099 1.00 88.62 192 MET A C 1
ATOM 1426 O O . MET A 1 192 ? 11.364 6.415 5.888 1.00 88.62 192 MET A O 1
ATOM 1430 N N . ALA A 1 193 ? 12.574 6.512 7.774 1.00 92.44 193 ALA A N 1
ATOM 1431 C CA . ALA A 1 193 ? 13.759 7.080 7.138 1.00 92.44 193 ALA A CA 1
ATOM 1432 C C . ALA A 1 193 ? 14.341 6.146 6.064 1.00 92.44 193 ALA A C 1
ATOM 1434 O O . ALA A 1 193 ? 14.716 6.614 4.990 1.00 92.44 193 ALA A O 1
ATOM 1435 N N . ALA A 1 194 ? 14.369 4.832 6.317 1.00 94.69 194 ALA A N 1
ATOM 1436 C CA . ALA A 1 194 ? 14.841 3.843 5.352 1.00 94.69 194 ALA A CA 1
ATOM 1437 C C . ALA A 1 194 ? 13.979 3.820 4.079 1.00 94.69 194 ALA A C 1
ATOM 1439 O O . ALA A 1 194 ? 14.520 3.801 2.975 1.00 94.69 194 ALA A O 1
ATOM 1440 N N . ALA A 1 195 ? 12.653 3.881 4.209 1.00 93.31 195 ALA A N 1
ATOM 1441 C CA . ALA A 1 195 ? 11.755 3.891 3.057 1.00 93.31 195 ALA A CA 1
ATOM 1442 C C . ALA A 1 195 ? 11.814 5.201 2.261 1.00 93.31 195 ALA A C 1
ATOM 1444 O O . ALA A 1 195 ? 11.889 5.170 1.032 1.00 93.31 195 ALA A O 1
ATOM 1445 N N . LEU A 1 196 ? 11.846 6.354 2.938 1.00 94.62 196 LEU A N 1
ATOM 1446 C CA . LEU A 1 196 ? 12.038 7.648 2.273 1.00 94.62 196 LEU A CA 1
ATOM 1447 C C . LEU A 1 196 ? 13.393 7.704 1.552 1.00 94.62 196 LEU A C 1
ATOM 1449 O O . LEU A 1 196 ? 13.469 8.150 0.406 1.00 94.62 196 LEU A O 1
ATOM 1453 N N . GLY A 1 197 ? 14.444 7.180 2.188 1.00 97.00 197 GLY A N 1
ATOM 1454 C CA . GLY A 1 197 ? 15.764 7.018 1.587 1.00 97.00 197 GLY A CA 1
ATOM 1455 C C . GLY A 1 197 ? 15.735 6.114 0.355 1.00 97.00 197 GLY A C 1
ATOM 1456 O O . GLY A 1 197 ? 16.272 6.489 -0.682 1.00 97.00 197 GLY A O 1
ATOM 1457 N N . ALA A 1 198 ? 15.051 4.967 0.419 1.00 97.00 198 ALA A N 1
ATOM 1458 C CA . ALA A 1 198 ? 14.890 4.056 -0.714 1.00 97.00 198 ALA A CA 1
ATOM 1459 C C . ALA A 1 198 ? 14.238 4.747 -1.923 1.00 97.00 198 ALA A C 1
ATOM 1461 O O . ALA A 1 198 ? 14.725 4.612 -3.050 1.00 97.00 198 ALA A O 1
ATOM 1462 N N . ILE A 1 199 ? 13.180 5.531 -1.696 1.00 94.75 199 ILE A N 1
ATOM 1463 C CA . ILE A 1 199 ? 12.505 6.310 -2.745 1.00 94.75 199 ILE A CA 1
ATOM 1464 C C . ILE A 1 199 ? 13.453 7.372 -3.317 1.00 94.75 199 ILE A C 1
ATOM 1466 O O . ILE A 1 199 ? 13.631 7.441 -4.536 1.00 94.75 199 ILE A O 1
ATOM 1470 N N . GLY A 1 200 ? 14.098 8.162 -2.453 1.00 96.88 200 GLY A N 1
ATOM 1471 C CA . GLY A 1 200 ? 15.014 9.230 -2.860 1.00 96.88 200 GLY A CA 1
ATOM 1472 C C . GLY A 1 200 ? 16.210 8.715 -3.663 1.00 96.88 200 GLY A C 1
ATOM 1473 O O . GLY A 1 200 ? 16.509 9.235 -4.738 1.00 96.88 200 GLY A O 1
ATOM 1474 N N . VAL A 1 201 ? 16.849 7.639 -3.196 1.00 98.00 201 VAL A N 1
ATOM 1475 C CA . VAL A 1 201 ? 17.971 6.987 -3.889 1.00 98.00 201 VAL A CA 1
ATOM 1476 C C . VAL A 1 201 ? 17.526 6.424 -5.235 1.00 98.00 201 VAL A C 1
ATOM 1478 O O . VAL A 1 201 ? 18.236 6.589 -6.224 1.00 98.00 201 VAL A O 1
ATOM 1481 N N . SER A 1 202 ? 16.346 5.806 -5.317 1.00 97.25 202 SER A N 1
ATOM 1482 C CA . SER A 1 202 ? 15.852 5.264 -6.589 1.00 97.25 202 SER A CA 1
ATOM 1483 C C . SER A 1 202 ? 15.550 6.367 -7.610 1.00 97.25 202 SER A C 1
ATOM 1485 O O . SER A 1 202 ? 15.865 6.221 -8.795 1.00 97.25 202 SER A O 1
ATOM 1487 N N . ALA A 1 203 ? 14.995 7.496 -7.159 1.00 95.81 203 ALA A N 1
ATOM 1488 C CA . ALA A 1 203 ? 14.776 8.668 -8.000 1.00 95.81 203 ALA A CA 1
ATOM 1489 C C . ALA A 1 203 ? 16.108 9.261 -8.494 1.00 95.81 203 ALA A C 1
ATOM 1491 O O . ALA A 1 203 ? 16.275 9.457 -9.699 1.00 95.81 203 ALA A O 1
ATOM 1492 N N . ALA A 1 204 ? 17.088 9.455 -7.606 1.00 97.31 204 ALA A N 1
ATOM 1493 C CA . ALA A 1 204 ? 18.423 9.931 -7.976 1.00 97.31 204 ALA A CA 1
ATOM 1494 C C . ALA A 1 204 ? 19.128 8.973 -8.952 1.00 97.31 204 ALA A C 1
ATOM 1496 O O . ALA A 1 204 ? 19.696 9.398 -9.959 1.00 97.31 204 ALA A O 1
ATOM 1497 N N . TYR A 1 205 ? 19.028 7.664 -8.707 1.00 97.69 205 TYR A N 1
ATOM 1498 C CA . TYR A 1 205 ? 19.567 6.643 -9.598 1.00 97.69 205 TYR A CA 1
ATOM 1499 C C . TYR A 1 205 ? 18.957 6.724 -11.000 1.00 97.69 205 TYR A C 1
ATOM 1501 O O . TYR A 1 205 ? 19.682 6.568 -11.979 1.00 97.69 205 TYR A O 1
ATOM 1509 N N . SER A 1 206 ? 17.657 7.017 -11.124 1.00 96.94 206 SER A N 1
ATOM 1510 C CA . SER A 1 206 ? 17.024 7.136 -12.443 1.00 96.94 206 SER A CA 1
ATOM 1511 C C . SER A 1 206 ? 17.622 8.253 -13.308 1.00 96.94 206 SER A C 1
ATOM 1513 O O . SER A 1 206 ? 17.811 8.051 -14.506 1.00 96.94 206 SER A O 1
ATOM 1515 N N . TYR A 1 207 ? 18.019 9.380 -12.707 1.00 96.56 207 TYR A N 1
ATOM 1516 C CA . TYR A 1 207 ? 18.736 10.452 -13.407 1.00 96.56 207 TYR A CA 1
ATOM 1517 C C . TYR A 1 207 ? 20.127 10.008 -13.874 1.00 96.56 207 TYR A C 1
ATOM 1519 O O . TYR A 1 207 ? 20.509 10.206 -15.031 1.00 96.56 207 TYR A O 1
ATOM 1527 N N . VAL A 1 208 ? 20.887 9.367 -12.982 1.00 96.50 208 VAL A N 1
ATOM 1528 C CA . VAL A 1 208 ? 22.244 8.886 -13.285 1.00 96.50 208 VAL A CA 1
ATOM 1529 C C . VAL A 1 208 ? 22.213 7.810 -14.373 1.00 96.50 208 VAL A C 1
ATOM 1531 O O . VAL A 1 208 ? 23.028 7.830 -15.293 1.00 96.50 208 VAL A O 1
ATOM 1534 N N . ALA A 1 209 ? 21.264 6.878 -14.297 1.00 95.38 209 ALA A N 1
ATOM 1535 C CA . ALA A 1 209 ? 21.104 5.818 -15.284 1.00 95.38 209 ALA A CA 1
ATOM 1536 C C . ALA A 1 209 ? 20.757 6.375 -16.674 1.00 95.38 209 ALA A C 1
ATOM 1538 O O . ALA A 1 209 ? 21.279 5.879 -17.670 1.00 95.38 209 ALA A O 1
ATOM 1539 N N . TYR A 1 210 ? 19.929 7.420 -16.737 1.00 96.12 210 TYR A N 1
ATOM 1540 C CA . TYR A 1 210 ? 19.554 8.077 -17.988 1.00 96.12 210 TYR A CA 1
ATOM 1541 C C . TYR A 1 210 ? 20.705 8.874 -18.608 1.00 96.12 210 TYR A C 1
ATOM 1543 O O . TYR A 1 210 ? 21.027 8.692 -19.780 1.00 96.12 210 TYR A O 1
ATOM 1551 N N . THR A 1 211 ? 21.394 9.700 -17.817 1.00 93.94 211 THR A N 1
ATOM 1552 C CA . THR A 1 211 ? 22.518 10.523 -18.309 1.00 93.94 211 THR A CA 1
ATOM 1553 C C . THR A 1 211 ? 23.706 9.695 -18.793 1.00 93.94 211 THR A C 1
ATOM 1555 O O . THR A 1 211 ? 24.384 10.098 -19.732 1.00 93.94 211 THR A O 1
ATOM 1558 N N . ARG A 1 212 ? 23.952 8.522 -18.196 1.00 91.19 212 ARG A N 1
ATOM 1559 C CA . ARG A 1 212 ? 24.991 7.584 -18.657 1.00 91.19 212 ARG A CA 1
ATOM 1560 C C . ARG A 1 212 ? 24.634 6.842 -19.942 1.00 91.19 212 ARG A C 1
ATOM 1562 O O . ARG A 1 212 ? 25.537 6.303 -20.560 1.00 91.19 212 ARG A O 1
ATOM 1569 N N . ARG A 1 213 ? 23.350 6.766 -20.305 1.00 83.50 213 ARG A N 1
ATOM 1570 C CA . ARG A 1 213 ? 22.893 6.128 -21.549 1.00 83.50 213 ARG A CA 1
ATOM 1571 C C . ARG A 1 213 ? 22.847 7.104 -22.725 1.00 83.50 213 ARG A C 1
ATOM 1573 O O . ARG A 1 213 ? 23.001 6.686 -23.861 1.00 83.50 213 ARG A O 1
ATOM 1580 N N . ALA A 1 214 ? 22.599 8.383 -22.453 1.00 68.69 214 ALA A N 1
ATOM 1581 C CA . ALA A 1 214 ? 22.576 9.432 -23.473 1.00 68.69 214 ALA A CA 1
ATOM 1582 C C . ALA A 1 214 ? 23.979 9.836 -23.981 1.00 68.69 214 ALA A C 1
ATOM 1584 O O . ALA A 1 214 ? 24.074 10.658 -24.888 1.00 68.69 214 ALA A O 1
ATOM 1585 N N . ARG A 1 215 ? 25.043 9.299 -23.372 1.00 57.16 215 ARG A N 1
ATOM 1586 C CA . ARG A 1 215 ? 26.435 9.401 -23.824 1.00 57.16 215 ARG A CA 1
ATOM 1587 C C . ARG A 1 215 ? 26.808 8.137 -24.578 1.00 57.16 215 ARG A C 1
ATOM 1589 O O . ARG A 1 215 ? 27.538 8.273 -25.577 1.00 57.16 215 ARG A O 1
#